Protein AF-A0AA36D989-F1 (afdb_monomer_lite)

Foldseek 3Di:
DPDPVVVVVVVVVVVVVVDQDDAPADDDDDDDFDLVLLLVLLLVLLLPQPCLLDPDDDDAFLLNLVSSNVSCVVPTHGDDLVSNLVSNQNSSVVSNVVSCVVPVPNSDVVPPPDPVPPPPPDDPPPPDSVNVSVNSRVSCVVNVVLLPDDLDDPVCPVQVVQQLVQLCVVVVVPVVDPLSVLLVVLLVLLVVLLVLLVDPPRPLLLSLLSNLVSLLSNLVSCVVGHRFQCVSLSSCVVSVCCVRNVDPSSCSRHDRDDDDPVSVVVNVVVVVVVVVVVVVVVVVVVVVVVVVVVCVVPVPPDD

Sequence (303 aa):
MLWTAPLLLVISLFFVGASTFFIRSHIPSDKSCNHTAGHECFALIFSRISAICTSEPLQFKCIHYNFLDHCFNQRVGYCTTNQISTFARVGFNEAQRKCSEFHPKTYREVIPTRDISRQFGDSRRRVPDSQFIATLGYLQTQCSATQNTSCAADQMENIFENCEHEIRTKTASAPKDNDFDLHKLFRIKLDTSRRLLTFQETEKNYECLMVKWALNKIYDIHTQHCFHTIMTRCLCERGEFEKHCGVKCADLEVHPLKISEEEWEELRSRLHHGRGIHKTIPILLILICLSTIFFQAFGEHQW

Secondary structure (DSSP, 8-state):
---SHHHHHHHHHHHGGG---SSS----S-----HHHHHHHHHHHHHT-GGGGSSS-----HHHHHHHHHHIIIII----HHHHHHHHHHHHHHHHHHHHHH-HHHHHHTS-TT-TTTS-SS-S----HHHHHHHHHHHHHHHHHHHTS---HHHHHHHHHHHHHHHHHHHHT-TT--HHHHHHHHHHHHHHHHHHTTSSSS-HHHHHHHHHHHHHHHHHHHHHH-S--HHHHHHHHHTTHHHHH---GGGGGTS-----HHHHHHHHHHHHHHHHHHHHHHHHHHHHHHHHHHHHHHTTS--

Radius of gyration: 27.81 Å; chains: 1; bounding box: 60×86×91 Å

Organism: NCBI:txid96644

Structure (mmCIF, N/CA/C/O backbone):
data_AF-A0AA36D989-F1
#
_entry.id   AF-A0AA36D989-F1
#
loop_
_atom_site.group_PDB
_atom_site.id
_atom_site.type_symbol
_atom_site.label_atom_id
_atom_site.label_alt_id
_atom_site.label_comp_id
_atom_site.label_asym_id
_atom_site.label_entity_id
_atom_site.label_seq_id
_atom_site.pdbx_PDB_ins_code
_atom_site.Cartn_x
_atom_site.Cartn_y
_atom_site.Cartn_z
_atom_site.occupancy
_atom_site.B_iso_or_equiv
_atom_site.auth_seq_id
_atom_site.auth_comp_id
_atom_site.auth_asym_id
_atom_site.auth_atom_id
_atom_site.pdbx_PDB_model_num
ATOM 1 N N . MET A 1 1 ? 32.486 -47.632 -8.973 1.00 43.25 1 MET A N 1
ATOM 2 C CA . MET A 1 1 ? 31.152 -46.998 -8.889 1.00 43.25 1 MET A CA 1
ATOM 3 C C . MET A 1 1 ? 31.271 -45.689 -8.111 1.00 43.25 1 MET A C 1
ATOM 5 O O . MET A 1 1 ? 31.096 -45.724 -6.908 1.00 43.25 1 MET A O 1
ATOM 9 N N . LEU A 1 2 ? 31.663 -44.565 -8.728 1.00 46.09 2 LEU A N 1
ATOM 10 C CA . LEU A 1 2 ? 31.756 -43.273 -8.011 1.00 46.09 2 LEU A CA 1
ATOM 11 C C . LEU A 1 2 ? 31.934 -42.081 -8.979 1.00 46.09 2 LEU A C 1
ATOM 13 O O . LEU A 1 2 ? 32.889 -41.330 -8.876 1.00 46.09 2 LEU A O 1
ATOM 17 N N . TRP A 1 3 ? 31.050 -41.931 -9.973 1.00 38.88 3 TRP A N 1
ATOM 18 C CA . TRP A 1 3 ? 31.102 -40.791 -10.917 1.00 38.88 3 TRP A CA 1
ATOM 19 C C . TRP A 1 3 ? 29.727 -40.184 -11.252 1.00 38.88 3 TRP A C 1
ATOM 21 O O . TRP A 1 3 ? 29.627 -39.315 -12.110 1.00 38.88 3 TRP A O 1
ATOM 31 N N . THR A 1 4 ? 28.653 -40.589 -10.568 1.00 45.62 4 THR A N 1
ATOM 32 C CA . THR A 1 4 ? 27.292 -40.073 -10.824 1.00 45.62 4 THR A CA 1
ATOM 33 C C . THR A 1 4 ? 26.895 -38.903 -9.918 1.00 45.62 4 THR A C 1
ATOM 35 O O . THR A 1 4 ? 26.019 -38.123 -10.281 1.00 45.62 4 THR A O 1
ATOM 38 N N . ALA A 1 5 ? 27.562 -38.724 -8.774 1.00 44.66 5 ALA A N 1
ATOM 39 C CA . ALA A 1 5 ? 27.274 -37.641 -7.832 1.00 44.66 5 ALA A CA 1
ATOM 40 C C . ALA A 1 5 ? 27.652 -36.227 -8.334 1.00 44.66 5 ALA A C 1
ATOM 42 O O . ALA A 1 5 ? 26.823 -35.328 -8.196 1.00 44.66 5 ALA A O 1
ATOM 43 N N . PRO A 1 6 ? 28.828 -35.982 -8.956 1.00 45.62 6 PRO A N 1
ATOM 44 C CA . PRO A 1 6 ? 29.176 -34.627 -9.387 1.00 45.62 6 PRO A CA 1
ATOM 45 C C . PRO A 1 6 ? 28.394 -34.195 -10.635 1.00 45.62 6 PRO A C 1
ATOM 47 O O . PRO A 1 6 ? 28.100 -33.014 -10.787 1.00 45.62 6 PRO A O 1
ATOM 50 N N . LEU A 1 7 ? 27.983 -35.140 -11.492 1.00 40.53 7 LEU A N 1
ATOM 51 C CA . LEU A 1 7 ? 27.178 -34.830 -12.676 1.00 40.53 7 LEU A CA 1
ATOM 52 C C . LEU A 1 7 ? 25.754 -34.394 -12.292 1.00 40.53 7 LEU A C 1
ATOM 54 O O . LEU A 1 7 ? 25.226 -33.452 -12.872 1.00 40.53 7 LEU A O 1
ATOM 58 N N . LEU A 1 8 ? 25.158 -35.021 -11.271 1.00 43.28 8 LEU A N 1
ATOM 59 C CA . LEU A 1 8 ? 23.854 -34.615 -10.736 1.00 43.28 8 LEU A CA 1
ATOM 60 C C . LEU A 1 8 ? 23.901 -33.254 -10.033 1.00 43.28 8 LEU A C 1
ATOM 62 O O . LEU A 1 8 ? 22.918 -32.524 -10.090 1.00 43.28 8 LEU A O 1
ATOM 66 N N . LEU A 1 9 ? 25.033 -32.894 -9.418 1.00 43.06 9 LEU A N 1
ATOM 67 C CA . LEU A 1 9 ? 25.232 -31.600 -8.753 1.00 43.06 9 LEU A CA 1
ATOM 68 C C . LEU A 1 9 ? 25.431 -30.462 -9.769 1.00 43.06 9 LEU A C 1
ATOM 70 O O . LEU A 1 9 ? 24.924 -29.359 -9.588 1.00 43.06 9 LEU A O 1
ATOM 74 N N . VAL A 1 10 ? 26.097 -30.749 -10.890 1.00 44.84 10 VAL A N 1
ATOM 75 C CA . VAL A 1 10 ? 26.201 -29.815 -12.020 1.00 44.84 10 VAL A CA 1
ATOM 76 C C . VAL A 1 10 ? 24.854 -29.682 -12.738 1.00 44.84 10 VAL A C 1
ATOM 78 O O . VAL A 1 10 ? 24.456 -28.569 -13.054 1.00 44.84 10 VAL A O 1
ATOM 81 N N . ILE A 1 11 ? 24.092 -30.766 -12.923 1.00 45.50 11 ILE A N 1
ATOM 82 C CA . ILE A 1 11 ? 22.747 -30.698 -13.523 1.00 45.50 11 ILE A CA 1
ATOM 83 C C . ILE A 1 11 ? 21.768 -29.937 -12.617 1.00 45.50 11 ILE A C 1
ATOM 85 O O . ILE A 1 11 ? 20.990 -29.138 -13.131 1.00 45.50 11 ILE A O 1
ATOM 89 N N . SER A 1 12 ? 21.825 -30.083 -11.289 1.00 39.38 12 SER A N 1
ATOM 90 C CA . SER A 1 12 ? 21.005 -29.260 -10.387 1.00 39.38 12 SER A CA 1
ATOM 91 C C . SER A 1 12 ? 21.448 -27.793 -10.355 1.00 39.38 12 SER A C 1
ATOM 93 O O . SER A 1 12 ? 20.587 -26.922 -10.296 1.00 39.38 12 SER A O 1
ATOM 95 N N . LEU A 1 13 ? 22.738 -27.484 -10.530 1.00 38.38 13 LEU A N 1
ATOM 96 C CA . LEU A 1 13 ? 23.209 -26.105 -10.740 1.00 38.38 13 LEU A CA 1
ATOM 97 C C . LEU A 1 13 ? 22.796 -25.527 -12.110 1.00 38.38 13 LEU A C 1
ATOM 99 O O . LEU A 1 13 ? 22.486 -24.341 -12.199 1.00 38.38 13 LEU A O 1
ATOM 103 N N . PHE A 1 14 ? 22.709 -26.347 -13.162 1.00 33.97 14 PHE A N 1
ATOM 104 C CA . PHE A 1 14 ? 22.204 -25.923 -14.475 1.00 33.97 14 PHE A CA 1
ATOM 105 C C . PHE A 1 14 ? 20.671 -25.784 -14.510 1.00 33.97 14 PHE A C 1
ATOM 107 O O . PHE A 1 14 ? 20.166 -24.893 -15.191 1.00 33.97 14 PHE A O 1
ATOM 114 N N . PHE A 1 15 ? 19.920 -26.569 -13.730 1.00 35.19 15 PHE A N 1
ATOM 115 C CA . PHE A 1 15 ? 18.467 -26.392 -13.568 1.00 35.19 15 PHE A CA 1
ATOM 116 C C . PHE A 1 15 ? 18.090 -25.208 -12.666 1.00 35.19 15 PHE A C 1
ATOM 118 O O . PHE A 1 15 ? 16.993 -24.670 -12.802 1.00 35.19 15 PHE A O 1
ATOM 125 N N . VAL A 1 16 ? 19.003 -24.721 -11.820 1.00 37.00 16 VAL A N 1
ATOM 126 C CA . VAL A 1 16 ? 18.844 -23.418 -11.146 1.00 37.00 16 VAL A CA 1
ATOM 127 C C . VAL A 1 16 ? 18.975 -22.253 -12.147 1.00 37.00 16 VAL A C 1
ATOM 129 O O . VAL A 1 16 ? 18.433 -21.177 -11.904 1.00 37.00 16 VAL A O 1
ATOM 132 N N . GLY A 1 17 ? 19.594 -22.476 -13.313 1.00 32.31 17 GLY A N 1
ATOM 133 C CA . GLY A 1 17 ? 19.791 -21.484 -14.380 1.00 32.31 17 GLY A CA 1
ATOM 134 C C . GLY A 1 17 ? 18.663 -21.354 -15.415 1.00 32.31 17 GLY A C 1
ATOM 135 O O . GLY A 1 17 ? 18.749 -20.492 -16.284 1.00 32.31 17 GLY A O 1
ATOM 136 N N . ALA A 1 18 ? 17.601 -22.161 -15.328 1.00 32.72 18 ALA A N 1
ATOM 137 C CA . ALA A 1 18 ? 16.397 -22.042 -16.166 1.00 32.72 18 ALA A CA 1
ATOM 138 C C . ALA A 1 18 ? 15.160 -21.691 -15.327 1.00 32.72 18 ALA A C 1
ATOM 140 O O . ALA A 1 18 ? 14.032 -22.078 -15.633 1.00 32.72 18 ALA A O 1
ATOM 141 N N . SER A 1 19 ? 15.387 -20.998 -14.216 1.00 37.44 19 SER A N 1
ATOM 142 C CA . SER A 1 19 ? 14.346 -20.642 -13.278 1.00 37.44 19 SER A CA 1
ATOM 143 C C . SER A 1 19 ? 13.464 -19.555 -13.894 1.00 37.44 19 SER A C 1
ATOM 145 O O . SER A 1 19 ? 13.879 -18.436 -14.193 1.00 37.44 19 SER A O 1
ATOM 147 N N . THR A 1 20 ? 12.218 -19.944 -14.130 1.00 40.06 20 THR A N 1
ATOM 148 C CA . THR A 1 20 ? 11.069 -19.091 -14.416 1.00 40.06 20 THR A CA 1
ATOM 149 C C . THR A 1 20 ? 10.907 -18.107 -13.264 1.00 40.06 20 THR A C 1
ATOM 151 O O . THR A 1 20 ? 10.221 -18.364 -12.277 1.00 40.06 20 THR A O 1
ATOM 154 N N . PHE A 1 21 ? 11.655 -17.016 -13.357 1.00 40.66 21 PHE A N 1
ATOM 155 C CA . PHE A 1 21 ? 11.600 -15.864 -12.476 1.00 40.66 21 PHE A CA 1
ATOM 156 C C . PHE A 1 21 ? 10.671 -14.810 -13.073 1.00 40.66 21 PHE A C 1
ATOM 158 O O . PHE A 1 21 ? 10.370 -14.854 -14.264 1.00 40.66 21 PHE A O 1
ATOM 165 N N . PHE A 1 22 ? 10.298 -13.844 -12.234 1.00 52.53 22 PHE A N 1
ATOM 166 C CA . PHE A 1 22 ? 9.386 -12.725 -12.469 1.00 52.53 22 PHE A CA 1
ATOM 167 C C . PHE A 1 22 ? 7.926 -13.035 -12.187 1.00 52.53 22 PHE A C 1
ATOM 169 O O . PHE A 1 22 ? 7.203 -13.472 -13.075 1.00 52.53 22 PHE A O 1
ATOM 176 N N . ILE A 1 23 ? 7.525 -12.680 -10.954 1.00 52.62 23 ILE A N 1
ATOM 177 C CA . ILE A 1 23 ? 6.141 -12.636 -10.455 1.00 52.62 23 ILE A CA 1
ATOM 178 C C . ILE A 1 23 ? 5.523 -14.037 -10.415 1.00 52.62 23 ILE A C 1
ATOM 180 O O . ILE A 1 23 ? 5.629 -14.763 -11.394 1.00 52.62 23 ILE A O 1
ATOM 184 N N . ARG A 1 24 ? 4.949 -14.472 -9.283 1.00 46.16 24 ARG A N 1
ATOM 185 C CA . ARG A 1 24 ? 4.500 -15.868 -9.054 1.00 46.16 24 ARG A CA 1
ATOM 186 C C . ARG A 1 24 ? 3.832 -16.475 -10.301 1.00 46.16 24 ARG A C 1
ATOM 188 O O . ARG A 1 24 ? 2.647 -16.289 -10.553 1.00 46.16 24 ARG A O 1
ATOM 195 N N . SER A 1 25 ? 4.605 -17.235 -11.068 1.00 37.28 25 SER A N 1
ATOM 196 C CA . SER A 1 25 ? 4.192 -17.841 -12.327 1.00 37.28 25 SER A CA 1
ATOM 197 C C . SER A 1 25 ? 4.538 -19.327 -12.268 1.00 37.28 25 SER A C 1
ATOM 199 O O . SER A 1 25 ? 5.489 -19.815 -12.867 1.00 37.28 25 SER A O 1
ATOM 201 N N . HIS A 1 26 ? 3.754 -20.070 -11.485 1.00 40.66 26 HIS A N 1
ATOM 202 C CA . HIS A 1 26 ? 3.791 -21.533 -11.494 1.00 40.66 26 HIS A CA 1
ATOM 203 C C . HIS A 1 26 ? 3.204 -22.064 -12.820 1.00 40.66 26 HIS A C 1
ATOM 205 O O . HIS A 1 26 ? 2.062 -21.753 -13.158 1.00 40.66 26 HIS A O 1
ATOM 211 N N . ILE A 1 27 ? 3.999 -22.842 -13.563 1.00 43.75 27 ILE A N 1
ATOM 212 C CA . ILE A 1 27 ? 3.677 -23.556 -14.825 1.00 43.75 27 ILE A CA 1
ATOM 213 C C . ILE A 1 27 ? 2.812 -24.801 -14.506 1.00 43.75 27 ILE A C 1
ATOM 215 O O . ILE A 1 27 ? 3.122 -25.454 -13.504 1.00 43.75 27 ILE A O 1
ATOM 219 N N . PRO A 1 28 ? 1.760 -25.158 -15.296 1.00 45.84 28 PRO A N 1
ATOM 220 C CA . PRO A 1 28 ? 1.796 -25.243 -16.765 1.00 45.84 28 PRO A CA 1
ATOM 221 C C . PRO A 1 28 ? 0.690 -24.563 -17.598 1.00 45.84 28 PRO A C 1
ATOM 223 O O . PRO A 1 28 ? -0.413 -24.313 -17.131 1.00 45.84 28 PRO A O 1
ATOM 226 N N . SER A 1 29 ? 1.093 -24.309 -18.859 1.00 48.28 29 SER A N 1
ATOM 227 C CA . SER A 1 29 ? 0.369 -24.159 -20.141 1.00 48.28 29 SER A CA 1
ATOM 228 C C . SER A 1 29 ? -1.122 -23.830 -20.084 1.00 48.28 29 SER A C 1
ATOM 230 O O . SER A 1 29 ? -1.900 -24.696 -19.719 1.00 48.28 29 SER A O 1
ATOM 232 N N . ASP A 1 30 ? -1.482 -22.604 -20.498 1.00 49.78 30 ASP A N 1
ATOM 233 C CA . ASP A 1 30 ? -2.644 -22.300 -21.377 1.00 49.78 30 ASP A CA 1
ATOM 234 C C . ASP A 1 30 ? -2.991 -20.796 -21.429 1.00 49.78 30 ASP A C 1
ATOM 236 O O . ASP A 1 30 ? -3.817 -20.370 -22.233 1.00 49.78 30 ASP A O 1
ATOM 240 N N . LYS A 1 31 ? -2.329 -19.938 -20.634 1.00 54.59 31 LYS A N 1
ATOM 241 C CA . LYS A 1 31 ? -2.512 -18.475 -20.706 1.00 54.59 31 LYS A CA 1
ATOM 242 C C . LYS A 1 31 ? -1.336 -17.786 -21.401 1.00 54.59 31 LYS A C 1
ATOM 244 O O . LYS A 1 31 ? -0.256 -17.657 -20.829 1.00 54.59 31 LYS A O 1
ATOM 249 N N . SER A 1 32 ? -1.570 -17.313 -22.625 1.00 74.50 32 SER A N 1
ATOM 250 C CA . SER A 1 32 ? -0.652 -16.460 -23.389 1.00 74.50 32 SER A CA 1
ATOM 251 C C . SER A 1 32 ? -0.428 -15.107 -22.698 1.00 74.50 32 SER A C 1
ATOM 253 O O . SER A 1 32 ? -1.400 -14.476 -22.283 1.00 74.50 32 SER A O 1
ATOM 255 N N . CYS A 1 33 ? 0.824 -14.640 -22.630 1.00 83.44 33 CYS A N 1
ATOM 256 C CA . CYS A 1 33 ? 1.204 -13.308 -22.138 1.00 83.44 33 CYS A CA 1
ATOM 257 C C . CYS A 1 33 ? 0.359 -12.199 -22.795 1.00 83.44 33 CYS A C 1
ATOM 259 O O . CYS A 1 33 ? 0.446 -11.990 -24.007 1.00 83.44 33 CYS A O 1
ATOM 261 N N . ASN A 1 34 ? -0.429 -11.452 -22.019 1.00 89.25 34 ASN A N 1
ATOM 262 C CA . ASN A 1 34 ? -1.169 -10.300 -22.534 1.00 89.25 34 ASN A CA 1
ATOM 263 C C . ASN A 1 34 ? -0.276 -9.048 -22.547 1.00 89.25 34 ASN A C 1
ATOM 265 O O . ASN A 1 34 ? -0.120 -8.360 -21.538 1.00 89.25 34 ASN A O 1
ATOM 269 N N . HIS A 1 35 ? 0.289 -8.735 -23.715 1.00 89.25 35 HIS A N 1
ATOM 270 C CA . HIS A 1 35 ? 1.218 -7.616 -23.892 1.00 89.25 35 HIS A CA 1
ATOM 271 C C . HIS A 1 35 ? 0.617 -6.255 -23.509 1.00 89.25 35 HIS A C 1
ATOM 273 O O . HIS A 1 35 ? 1.284 -5.454 -22.854 1.00 89.25 35 HIS A O 1
ATOM 279 N N . THR A 1 36 ? -0.642 -5.998 -23.874 1.00 90.00 36 THR A N 1
ATOM 280 C CA . THR A 1 36 ? -1.320 -4.729 -23.568 1.00 90.00 36 THR A CA 1
ATOM 281 C C . THR A 1 36 ? -1.481 -4.552 -22.062 1.00 90.00 36 THR A C 1
ATOM 283 O O . THR A 1 36 ? -1.085 -3.525 -21.515 1.00 90.00 36 THR A O 1
ATOM 286 N N . ALA A 1 37 ? -1.972 -5.584 -21.370 1.00 88.75 37 ALA A N 1
ATOM 287 C CA . ALA A 1 37 ? -2.105 -5.546 -19.916 1.00 88.75 37 ALA A CA 1
ATOM 288 C C . ALA A 1 37 ? -0.740 -5.398 -19.217 1.00 88.75 37 ALA A C 1
ATOM 290 O O . ALA A 1 37 ? -0.633 -4.677 -18.227 1.00 88.75 37 ALA A O 1
ATOM 291 N N . GLY A 1 38 ? 0.311 -6.037 -19.746 1.00 87.69 38 GLY A N 1
ATOM 292 C CA . GLY A 1 38 ? 1.676 -5.913 -19.231 1.00 87.69 38 GLY A CA 1
ATOM 293 C C . GLY A 1 38 ? 2.209 -4.481 -19.312 1.00 87.69 38 GLY A C 1
ATOM 294 O O . GLY A 1 38 ? 2.739 -3.965 -18.325 1.00 87.69 38 GLY A O 1
ATOM 295 N N . HIS A 1 39 ? 2.013 -3.811 -20.454 1.00 88.56 39 HIS A N 1
ATOM 296 C CA . HIS A 1 39 ? 2.336 -2.390 -20.612 1.00 88.56 39 HIS A CA 1
ATOM 297 C C . HIS A 1 39 ? 1.573 -1.521 -19.612 1.00 88.56 39 HIS A C 1
ATOM 299 O O . HIS A 1 39 ? 2.177 -0.679 -18.950 1.00 88.56 39 HIS A O 1
ATOM 305 N N . GLU A 1 40 ? 0.268 -1.750 -19.455 1.00 89.94 40 GLU A N 1
ATOM 306 C CA . GLU A 1 40 ? -0.565 -0.986 -18.525 1.00 89.94 40 GLU A CA 1
ATOM 307 C C . GLU A 1 40 ? -0.128 -1.152 -17.065 1.00 89.94 40 GLU A C 1
ATOM 309 O O . GLU A 1 40 ? -0.060 -0.159 -16.343 1.00 89.94 40 GLU A O 1
ATOM 314 N N . CYS A 1 41 ? 0.213 -2.368 -16.619 1.00 90.50 41 CYS A N 1
ATOM 315 C CA . CYS A 1 41 ? 0.718 -2.595 -15.260 1.00 90.50 41 CYS A CA 1
ATOM 316 C C . CYS A 1 41 ? 1.983 -1.760 -14.985 1.00 90.50 41 CYS A C 1
ATOM 318 O O . CYS A 1 41 ? 2.077 -1.101 -13.947 1.00 90.50 41 CYS A O 1
ATOM 320 N N . PHE A 1 42 ? 2.936 -1.734 -15.926 1.00 89.19 42 PHE A N 1
ATOM 321 C CA . PHE A 1 42 ? 4.149 -0.926 -15.782 1.00 89.19 42 PHE A CA 1
ATOM 322 C C . PHE A 1 42 ? 3.881 0.581 -15.906 1.00 89.19 42 PHE A C 1
ATOM 324 O O . PHE A 1 42 ? 4.420 1.370 -15.134 1.00 89.19 42 PHE A O 1
ATOM 331 N N . ALA A 1 43 ? 3.013 1.008 -16.821 1.00 87.25 43 ALA A N 1
ATOM 332 C CA . ALA A 1 43 ? 2.638 2.414 -16.946 1.00 87.25 43 ALA A CA 1
ATOM 333 C C . ALA A 1 43 ? 1.965 2.940 -15.664 1.00 87.25 43 ALA A C 1
ATOM 335 O O . ALA A 1 43 ? 2.286 4.035 -15.197 1.00 87.25 43 ALA A O 1
ATOM 336 N N . LEU A 1 44 ? 1.078 2.143 -15.055 1.00 88.31 44 LEU A N 1
ATOM 337 C CA . LEU A 1 44 ? 0.405 2.482 -13.801 1.00 88.31 44 LEU A CA 1
ATOM 338 C C . LEU A 1 44 ? 1.396 2.661 -12.655 1.00 88.31 44 LEU A C 1
ATOM 340 O O . LEU A 1 44 ? 1.315 3.663 -11.946 1.00 88.31 44 LEU A O 1
ATOM 344 N N . ILE A 1 45 ? 2.339 1.735 -12.473 1.00 87.44 45 ILE A N 1
ATOM 345 C CA . ILE A 1 45 ? 3.291 1.861 -11.369 1.00 87.44 45 ILE A CA 1
ATOM 346 C C . ILE A 1 45 ? 4.225 3.052 -11.562 1.00 87.44 45 ILE A C 1
ATOM 348 O O . ILE A 1 45 ? 4.428 3.831 -10.633 1.00 87.44 45 ILE A O 1
ATOM 352 N N . PHE A 1 46 ? 4.728 3.254 -12.779 1.00 86.25 46 PHE A N 1
ATOM 353 C CA . PHE A 1 46 ? 5.619 4.365 -13.068 1.00 86.25 46 PHE A CA 1
ATOM 354 C C . PHE A 1 46 ? 4.912 5.718 -12.926 1.00 86.25 46 PHE A C 1
ATOM 356 O O . PHE A 1 46 ? 5.497 6.654 -12.395 1.00 86.25 46 PHE A O 1
ATOM 363 N N . SER A 1 47 ? 3.623 5.814 -13.260 1.00 80.94 47 SER A N 1
ATOM 364 C CA . SER A 1 47 ? 2.844 7.040 -13.026 1.00 80.94 47 SER A CA 1
ATOM 365 C C . SER A 1 47 ? 2.769 7.478 -11.553 1.00 80.94 47 SER A C 1
ATOM 367 O O . SER A 1 47 ? 2.482 8.640 -11.281 1.00 80.94 47 SER A O 1
ATOM 369 N N . ARG A 1 48 ? 3.032 6.567 -10.605 1.00 79.56 48 ARG A N 1
ATOM 370 C CA . ARG A 1 48 ? 2.969 6.819 -9.156 1.00 79.56 48 ARG A CA 1
ATOM 371 C C . ARG A 1 48 ? 4.334 7.104 -8.526 1.00 79.56 48 ARG A C 1
ATOM 373 O O . ARG A 1 48 ? 4.386 7.502 -7.367 1.00 79.56 48 ARG A O 1
ATOM 380 N N . ILE A 1 49 ? 5.431 6.914 -9.261 1.00 79.56 49 ILE A N 1
ATOM 381 C CA . ILE A 1 49 ? 6.791 7.153 -8.765 1.00 79.56 49 ILE A CA 1
ATOM 382 C C . ILE A 1 49 ? 7.224 8.557 -9.196 1.00 79.56 49 ILE A C 1
ATOM 384 O O . ILE A 1 49 ? 7.639 8.776 -10.333 1.00 79.56 49 ILE A O 1
ATOM 388 N N . SER A 1 50 ? 7.163 9.512 -8.267 1.00 72.25 50 SER A N 1
ATOM 389 C CA . SER A 1 50 ? 7.540 10.915 -8.507 1.00 72.25 50 SER A CA 1
ATOM 390 C C . SER A 1 50 ? 8.990 11.081 -8.978 1.00 72.25 50 SER A C 1
ATOM 392 O O . SER A 1 50 ? 9.264 11.934 -9.823 1.00 72.25 50 SER A O 1
ATOM 394 N N . ALA A 1 51 ? 9.898 10.218 -8.508 1.00 73.81 51 ALA A N 1
ATOM 395 C CA . ALA A 1 51 ? 11.315 10.223 -8.877 1.00 73.81 51 ALA A CA 1
ATOM 396 C C . ALA A 1 51 ? 11.574 10.014 -10.385 1.00 73.81 51 ALA A C 1
ATOM 398 O O . ALA A 1 51 ? 12.651 10.330 -10.875 1.00 73.81 51 ALA A O 1
ATOM 399 N N . ILE A 1 52 ? 10.594 9.526 -11.161 1.00 76.88 52 ILE A N 1
ATOM 400 C CA . ILE A 1 52 ? 10.730 9.422 -12.626 1.00 76.88 52 ILE A CA 1
ATOM 401 C C . ILE A 1 52 ? 10.831 10.798 -13.284 1.00 76.88 52 ILE A C 1
ATOM 403 O O . ILE A 1 52 ? 11.508 10.947 -14.303 1.00 76.88 52 ILE A O 1
ATOM 407 N N . CYS A 1 53 ? 10.154 11.796 -12.714 1.00 73.38 53 CYS A N 1
ATOM 408 C CA . CYS A 1 53 ? 10.154 13.156 -13.236 1.00 73.38 53 CYS A CA 1
ATOM 409 C C . CYS A 1 53 ? 11.335 13.995 -12.720 1.00 73.38 53 CYS A C 1
ATOM 411 O O . CYS A 1 53 ? 11.469 15.150 -13.124 1.00 73.38 53 CYS A O 1
ATOM 413 N N . THR A 1 54 ? 12.178 13.452 -11.836 1.00 69.75 54 THR A N 1
ATOM 414 C CA . THR A 1 54 ? 13.312 14.161 -11.229 1.00 69.75 54 THR A CA 1
ATOM 415 C C . THR A 1 54 ? 14.647 13.543 -11.662 1.00 69.75 54 THR A C 1
ATOM 417 O O . THR A 1 54 ? 14.708 12.563 -12.406 1.00 69.75 54 THR A O 1
ATOM 420 N N . SER A 1 55 ? 15.760 14.155 -11.251 1.00 63.12 55 SER A N 1
ATOM 421 C CA . SER A 1 55 ? 17.103 13.615 -11.495 1.00 63.12 55 SER A CA 1
ATOM 422 C C . SER A 1 55 ? 17.498 12.511 -10.507 1.00 63.12 55 SER A C 1
ATOM 424 O O . SER A 1 55 ? 18.567 11.917 -10.693 1.00 63.12 55 SER A O 1
ATOM 426 N N . GLU A 1 56 ? 16.650 12.236 -9.512 1.00 65.94 56 GLU A N 1
ATOM 427 C CA . GLU A 1 56 ? 16.885 11.296 -8.419 1.00 65.94 56 GLU A CA 1
ATOM 428 C C . GLU A 1 56 ? 16.955 9.840 -8.908 1.00 65.94 56 GLU A C 1
ATOM 430 O O . GLU A 1 56 ? 16.354 9.478 -9.925 1.00 65.94 56 GLU A O 1
ATOM 435 N N . PRO A 1 57 ? 17.710 8.973 -8.211 1.00 67.62 57 PRO A N 1
ATOM 436 C CA . PRO A 1 57 ? 17.745 7.555 -8.536 1.00 67.62 57 PRO A CA 1
ATOM 437 C C . PRO A 1 57 ? 16.383 6.901 -8.270 1.00 67.62 57 PRO A C 1
ATOM 439 O O . PRO A 1 57 ? 15.772 7.111 -7.223 1.00 67.62 57 PRO A O 1
ATOM 442 N N . LEU A 1 58 ? 15.931 6.045 -9.193 1.00 72.56 58 LEU A N 1
ATOM 443 C CA . LEU A 1 58 ? 14.721 5.246 -8.995 1.00 72.56 58 LEU A CA 1
ATOM 444 C C . LEU A 1 58 ? 14.947 4.239 -7.873 1.00 72.56 58 LEU A C 1
ATOM 446 O O . LEU A 1 58 ? 15.750 3.315 -8.007 1.00 72.56 58 LEU A O 1
ATOM 450 N N . GLN A 1 59 ? 14.201 4.394 -6.786 1.00 75.50 59 GLN A N 1
ATOM 451 C CA . GLN A 1 59 ? 14.205 3.443 -5.685 1.00 75.50 59 GLN A CA 1
ATOM 452 C C . GLN A 1 59 ? 12.939 2.599 -5.739 1.00 75.50 59 GLN A C 1
ATOM 454 O O . GLN A 1 59 ? 11.824 3.089 -5.547 1.00 75.50 59 GLN A O 1
ATOM 459 N N . PHE A 1 60 ? 13.111 1.308 -6.011 1.00 79.75 60 PHE A N 1
ATOM 460 C CA . PHE A 1 60 ? 12.015 0.360 -5.922 1.00 79.75 60 PHE A CA 1
ATOM 461 C C . PHE A 1 60 ? 11.914 -0.240 -4.519 1.00 79.75 60 PHE A C 1
ATOM 463 O O . PHE A 1 60 ? 12.922 -0.502 -3.869 1.00 79.75 60 PHE A O 1
ATOM 470 N N . LYS A 1 61 ? 10.678 -0.468 -4.076 1.00 84.12 61 LYS A N 1
ATOM 471 C CA . LYS A 1 61 ? 10.319 -0.972 -2.746 1.00 84.12 61 LYS A CA 1
ATOM 472 C C . LYS A 1 61 ? 9.425 -2.204 -2.874 1.00 84.1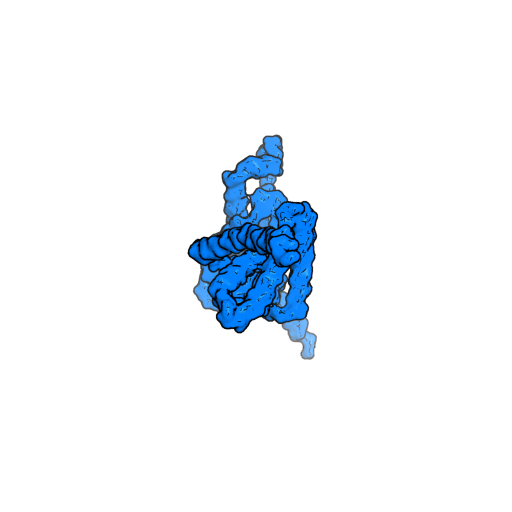2 61 LYS A C 1
ATOM 474 O O . LYS A 1 61 ? 8.931 -2.494 -3.967 1.00 84.12 61 LYS A O 1
ATOM 479 N N . CYS A 1 62 ? 9.138 -2.889 -1.769 1.00 84.31 62 CYS A N 1
ATOM 480 C CA . CYS A 1 62 ? 8.291 -4.081 -1.814 1.00 84.31 62 CYS A CA 1
ATOM 481 C C . CYS A 1 62 ? 6.860 -3.815 -2.271 1.00 84.31 62 CYS A C 1
ATOM 483 O O . CYS A 1 62 ? 6.301 -4.638 -2.984 1.00 84.31 62 CYS A O 1
ATOM 485 N N . ILE A 1 63 ? 6.296 -2.643 -1.980 1.00 83.69 63 ILE A N 1
ATOM 486 C CA . ILE A 1 63 ? 4.992 -2.252 -2.531 1.00 83.69 63 ILE A CA 1
ATOM 487 C C . ILE A 1 63 ? 4.971 -2.243 -4.061 1.00 83.69 63 ILE A C 1
ATOM 489 O O . ILE A 1 63 ? 3.993 -2.665 -4.673 1.00 83.69 63 ILE A O 1
ATOM 493 N N . HIS A 1 64 ? 6.063 -1.802 -4.690 1.00 85.19 64 HIS A N 1
ATOM 494 C CA . HIS A 1 64 ? 6.155 -1.759 -6.142 1.00 85.19 64 HIS A CA 1
ATOM 495 C C . HIS A 1 64 ? 6.148 -3.167 -6.736 1.00 85.19 64 HIS A C 1
ATOM 497 O O . HIS A 1 64 ? 5.452 -3.440 -7.712 1.00 85.19 64 HIS A O 1
ATOM 503 N N . TYR A 1 65 ? 6.901 -4.066 -6.105 1.00 85.62 65 TYR A N 1
ATOM 504 C CA . TYR A 1 65 ? 6.924 -5.471 -6.473 1.00 85.62 65 TYR A CA 1
ATOM 505 C C . TYR A 1 65 ? 5.563 -6.139 -6.252 1.00 85.62 65 TYR A C 1
ATOM 507 O O . TYR A 1 65 ? 5.035 -6.736 -7.181 1.00 85.62 65 TYR A O 1
ATOM 515 N N . ASN A 1 66 ? 4.958 -5.972 -5.073 1.00 84.06 66 ASN A N 1
ATOM 516 C CA . ASN A 1 66 ? 3.664 -6.558 -4.722 1.00 84.06 66 ASN A CA 1
ATOM 517 C C . ASN A 1 66 ? 2.543 -6.089 -5.666 1.00 84.06 66 ASN A C 1
ATOM 519 O O . ASN A 1 66 ? 1.698 -6.887 -6.068 1.00 84.06 66 ASN A O 1
ATOM 523 N N . PHE A 1 67 ? 2.556 -4.815 -6.072 1.00 87.12 67 PHE A N 1
ATOM 524 C CA . PHE A 1 67 ? 1.640 -4.297 -7.091 1.00 87.12 67 PHE A CA 1
ATOM 525 C C . PHE A 1 67 ? 1.820 -4.992 -8.439 1.00 87.12 67 PHE A C 1
ATOM 527 O O . PHE A 1 67 ? 0.836 -5.426 -9.042 1.00 87.12 67 PHE A O 1
ATOM 534 N N . LEU A 1 68 ? 3.061 -5.105 -8.918 1.00 87.25 68 LEU A N 1
ATOM 535 C CA . LEU A 1 68 ? 3.342 -5.777 -10.183 1.00 87.25 68 LEU A CA 1
ATOM 536 C C . LEU A 1 68 ? 2.955 -7.257 -10.115 1.00 87.25 68 LEU A C 1
ATOM 538 O O . LEU A 1 68 ? 2.290 -7.732 -11.031 1.00 87.25 68 LEU A O 1
ATOM 542 N N . ASP A 1 69 ? 3.291 -7.942 -9.020 1.00 84.81 69 ASP A N 1
ATOM 543 C CA . ASP A 1 69 ? 2.956 -9.348 -8.785 1.00 84.81 69 ASP A CA 1
ATOM 544 C C . ASP A 1 69 ? 1.442 -9.586 -8.872 1.00 84.81 69 ASP A C 1
ATOM 546 O O . ASP A 1 69 ? 0.964 -10.404 -9.662 1.00 84.81 69 ASP A O 1
ATOM 550 N N . HIS A 1 70 ? 0.671 -8.756 -8.167 1.00 84.69 70 HIS A N 1
ATOM 551 C CA . HIS A 1 70 ? -0.786 -8.789 -8.195 1.00 84.69 70 HIS A CA 1
ATOM 552 C C . HIS A 1 70 ? -1.369 -8.474 -9.584 1.00 84.69 70 HIS A C 1
ATOM 554 O O . HIS A 1 70 ? -2.245 -9.194 -10.070 1.00 84.69 70 HIS A O 1
ATOM 560 N N . CYS A 1 71 ? -0.880 -7.422 -10.249 1.00 87.75 71 CYS A N 1
ATOM 561 C CA . CYS A 1 71 ? -1.379 -6.989 -11.558 1.00 87.75 71 CYS A CA 1
ATOM 562 C C . CYS A 1 71 ? -1.153 -8.058 -12.634 1.00 87.75 71 CYS A C 1
ATOM 564 O O . CYS A 1 71 ? -2.048 -8.352 -13.429 1.00 87.75 71 CYS A O 1
ATOM 566 N N . PHE A 1 72 ? 0.024 -8.683 -12.632 1.00 86.81 72 PHE A N 1
ATOM 567 C CA . PHE A 1 72 ? 0.377 -9.723 -13.591 1.00 86.81 72 PHE A CA 1
ATOM 568 C C . PHE A 1 72 ? -0.416 -11.006 -13.369 1.00 86.81 72 PHE A C 1
ATOM 570 O O . PHE A 1 72 ? -0.949 -11.553 -14.337 1.00 86.81 72 PHE A O 1
ATOM 577 N N . ASN A 1 73 ? -0.574 -11.423 -12.110 1.00 83.69 73 ASN A N 1
ATOM 578 C CA . ASN A 1 73 ? -1.385 -12.585 -11.757 1.00 83.69 73 ASN A CA 1
ATOM 579 C C . ASN A 1 73 ? -2.852 -12.417 -12.198 1.00 83.69 73 ASN A C 1
ATOM 581 O O . ASN A 1 73 ? -3.470 -13.349 -12.709 1.00 83.69 73 ASN A O 1
ATOM 585 N N . GLN A 1 74 ? -3.411 -11.211 -12.058 1.00 85.69 74 GLN A N 1
ATOM 586 C CA . GLN A 1 74 ? -4.805 -10.950 -12.422 1.00 85.69 74 GLN A CA 1
ATOM 587 C C . GLN A 1 74 ? -5.035 -10.704 -13.916 1.00 85.69 74 GLN A C 1
ATOM 589 O O . GLN A 1 74 ? -6.059 -11.131 -14.449 1.00 85.69 74 GLN A O 1
ATOM 594 N N . ARG A 1 75 ? -4.139 -9.966 -14.587 1.00 86.38 75 ARG A N 1
ATOM 595 C CA . ARG A 1 75 ? -4.442 -9.340 -15.890 1.00 86.38 75 ARG A CA 1
ATOM 596 C C . ARG A 1 75 ? -3.535 -9.775 -17.034 1.00 86.38 75 ARG A C 1
ATOM 598 O O . ARG A 1 75 ? -3.946 -9.682 -18.189 1.00 86.38 75 ARG A O 1
ATOM 605 N N . VAL A 1 76 ? -2.308 -10.197 -16.738 1.00 85.50 76 VAL A N 1
ATOM 606 C CA . VAL A 1 76 ? -1.263 -10.380 -17.758 1.00 85.50 76 VAL A CA 1
ATOM 607 C C . VAL A 1 76 ? -1.036 -11.853 -18.072 1.00 85.50 76 VAL A C 1
ATOM 609 O O . VAL A 1 76 ? -0.919 -12.221 -19.241 1.00 85.50 76 VAL A O 1
ATOM 612 N N . GLY A 1 77 ? -1.010 -12.700 -17.045 1.00 78.06 77 GLY A N 1
ATOM 613 C CA . GLY A 1 77 ? -0.620 -14.096 -17.182 1.00 78.06 77 GLY A CA 1
ATOM 614 C C . GLY A 1 77 ? 0.898 -14.261 -17.297 1.00 78.06 77 GLY A C 1
ATOM 615 O O . GLY A 1 77 ? 1.670 -13.499 -16.717 1.00 78.06 77 GLY A O 1
ATOM 616 N N . TYR A 1 78 ? 1.322 -15.288 -18.028 1.00 79.06 78 TYR A N 1
ATOM 617 C CA . TYR A 1 78 ? 2.698 -15.781 -18.021 1.00 79.06 78 TYR A CA 1
ATOM 618 C C . TYR A 1 78 ? 3.531 -15.133 -19.121 1.00 79.06 78 TYR A C 1
ATOM 620 O O . TYR A 1 78 ? 3.187 -15.251 -20.295 1.00 79.06 78 TYR A O 1
ATOM 628 N N . CYS A 1 79 ? 4.646 -14.499 -18.759 1.00 79.12 79 CYS A N 1
ATOM 629 C CA . CYS A 1 79 ? 5.517 -13.792 -19.696 1.00 79.12 79 CYS A CA 1
ATOM 630 C C . CYS A 1 79 ? 6.988 -14.167 -19.489 1.00 79.12 79 CYS A C 1
ATOM 632 O O . CYS A 1 79 ? 7.434 -14.407 -18.372 1.00 79.12 79 CYS A O 1
ATOM 634 N N . THR A 1 80 ? 7.757 -14.182 -20.576 1.00 78.25 80 THR A N 1
ATOM 635 C CA . THR A 1 80 ? 9.216 -14.360 -20.539 1.00 78.25 80 THR A CA 1
ATOM 636 C C . THR A 1 80 ? 9.915 -13.116 -19.987 1.00 78.25 80 THR A C 1
ATOM 638 O O . THR A 1 80 ? 9.404 -11.998 -20.090 1.00 78.25 80 THR A O 1
ATOM 641 N N . THR A 1 81 ? 11.141 -13.275 -19.484 1.00 73.19 81 THR A N 1
ATOM 642 C CA . THR A 1 81 ? 11.976 -12.162 -18.999 1.00 73.19 81 THR A CA 1
ATOM 643 C C . THR A 1 81 ? 12.143 -11.046 -20.036 1.00 73.19 81 THR A C 1
ATOM 645 O O . THR A 1 81 ? 12.061 -9.866 -19.696 1.00 73.19 81 THR A O 1
ATOM 648 N N . ASN A 1 82 ? 12.305 -11.402 -21.314 1.00 77.44 82 ASN A N 1
ATOM 649 C CA . ASN A 1 82 ? 12.442 -10.431 -22.404 1.00 77.44 82 ASN A CA 1
ATOM 650 C C . ASN A 1 82 ? 11.158 -9.613 -22.614 1.00 77.44 82 ASN A C 1
ATOM 652 O O . ASN A 1 82 ? 11.223 -8.403 -22.842 1.00 77.44 82 ASN A O 1
ATOM 656 N N . GLN A 1 83 ? 9.988 -10.251 -22.504 1.00 83.62 83 GLN A N 1
ATOM 657 C CA . GLN A 1 83 ? 8.699 -9.558 -22.581 1.00 83.62 83 GLN A CA 1
ATOM 658 C C . GLN A 1 83 ? 8.526 -8.598 -21.401 1.00 83.62 83 GLN A C 1
ATOM 660 O O . GLN A 1 83 ? 8.226 -7.427 -21.610 1.00 83.62 83 GLN A O 1
ATOM 665 N N . ILE A 1 84 ? 8.804 -9.050 -20.176 1.00 81.44 84 ILE A N 1
ATOM 666 C CA . ILE A 1 84 ? 8.679 -8.231 -18.960 1.00 81.44 84 ILE A CA 1
ATOM 667 C C . ILE A 1 84 ? 9.613 -7.020 -19.006 1.00 81.44 84 ILE A C 1
ATOM 669 O O . ILE A 1 84 ? 9.189 -5.901 -18.720 1.00 81.44 84 ILE A O 1
ATOM 673 N N . SER A 1 85 ? 10.860 -7.219 -19.433 1.00 78.69 85 SER A N 1
ATOM 674 C CA . SER A 1 85 ? 11.821 -6.129 -19.613 1.00 78.69 85 SER A CA 1
ATOM 675 C C . SER A 1 85 ? 11.362 -5.123 -20.671 1.00 78.69 85 SER A C 1
ATOM 677 O O . SER A 1 85 ? 11.418 -3.911 -20.456 1.00 78.69 85 SER A O 1
ATOM 679 N N . THR A 1 86 ? 10.795 -5.617 -21.776 1.00 83.06 86 THR A N 1
ATOM 680 C CA . THR A 1 86 ? 10.194 -4.758 -22.802 1.00 83.06 86 THR A CA 1
ATOM 681 C C . THR A 1 86 ? 9.053 -3.926 -22.222 1.00 83.06 86 THR A C 1
ATOM 683 O O . THR A 1 86 ? 9.001 -2.721 -22.468 1.00 83.06 86 THR A O 1
ATOM 686 N N . PHE A 1 87 ? 8.176 -4.526 -21.413 1.00 87.38 87 PHE A N 1
ATOM 687 C CA . PHE A 1 87 ? 7.053 -3.816 -20.804 1.00 87.38 87 PHE A CA 1
ATOM 688 C C . PHE A 1 87 ? 7.514 -2.741 -19.821 1.00 87.38 87 PHE A C 1
ATOM 690 O O . PHE A 1 87 ? 7.024 -1.612 -19.879 1.00 87.38 87 PHE A O 1
ATOM 697 N N . ALA A 1 88 ? 8.501 -3.060 -18.981 1.00 83.81 88 ALA A N 1
ATOM 698 C CA . ALA A 1 88 ? 9.114 -2.108 -18.063 1.00 83.81 88 ALA A CA 1
ATOM 699 C C . ALA A 1 88 ? 9.713 -0.916 -18.819 1.00 83.81 88 ALA A C 1
ATOM 701 O O . ALA A 1 88 ? 9.434 0.237 -18.492 1.00 83.81 88 ALA A O 1
ATOM 702 N N . ARG A 1 89 ? 10.472 -1.176 -19.888 1.00 83.62 89 ARG A N 1
ATOM 703 C CA . ARG A 1 89 ? 11.068 -0.123 -20.715 1.00 83.62 89 ARG A CA 1
ATOM 704 C C . ARG A 1 89 ? 10.015 0.766 -21.371 1.00 83.62 89 ARG A C 1
ATOM 706 O O . ARG A 1 89 ? 10.163 1.987 -21.374 1.00 83.62 89 ARG A O 1
ATOM 713 N N . VAL A 1 90 ? 8.970 0.171 -21.949 1.00 86.38 90 VAL A N 1
ATOM 714 C CA . VAL A 1 90 ? 7.882 0.920 -22.596 1.00 86.38 90 VAL A CA 1
ATOM 715 C C . VAL A 1 90 ? 7.167 1.806 -21.576 1.00 86.38 90 VAL A C 1
ATOM 717 O O . VAL A 1 90 ? 7.066 3.011 -21.802 1.00 86.38 90 VAL A O 1
ATOM 720 N N . GLY A 1 91 ? 6.761 1.248 -20.431 1.00 85.62 91 GLY A N 1
ATOM 721 C CA . GLY A 1 91 ? 6.090 2.005 -19.372 1.00 85.62 91 GLY A CA 1
ATOM 722 C C . GLY A 1 91 ? 6.960 3.126 -18.794 1.00 85.62 91 GLY A C 1
ATOM 723 O O . GLY A 1 91 ? 6.471 4.231 -18.564 1.00 85.62 91 GLY A O 1
ATOM 724 N N . PHE A 1 92 ? 8.261 2.881 -18.617 1.00 82.94 92 PHE A N 1
ATOM 725 C CA . PHE A 1 92 ? 9.202 3.887 -18.124 1.00 82.94 92 PHE A CA 1
ATOM 726 C C . PHE A 1 92 ? 9.351 5.063 -19.098 1.00 82.94 92 PHE A C 1
ATOM 728 O O . PHE A 1 92 ? 9.240 6.224 -18.701 1.00 82.94 92 PHE A O 1
ATOM 735 N N . ASN A 1 93 ? 9.545 4.768 -20.387 1.00 83.00 93 ASN A N 1
ATOM 736 C CA . ASN A 1 93 ? 9.649 5.791 -21.428 1.00 83.00 93 ASN A CA 1
ATOM 737 C C . ASN A 1 93 ? 8.357 6.609 -21.551 1.00 83.00 93 ASN A C 1
ATOM 739 O O . ASN A 1 93 ? 8.407 7.824 -21.753 1.00 83.00 93 ASN A O 1
ATOM 743 N N . GLU A 1 94 ? 7.197 5.960 -21.423 1.00 84.44 94 GLU A N 1
ATOM 744 C CA . GLU A 1 94 ? 5.908 6.647 -21.435 1.00 84.44 94 GLU A CA 1
ATOM 745 C C . GLU A 1 94 ? 5.773 7.615 -20.251 1.00 84.44 94 GLU A C 1
ATOM 747 O O . GLU A 1 94 ? 5.367 8.764 -20.443 1.00 84.44 94 GLU A O 1
ATOM 752 N N . ALA A 1 95 ? 6.150 7.184 -19.045 1.00 82.56 95 ALA A N 1
ATOM 753 C CA . ALA A 1 95 ? 6.114 8.023 -17.853 1.00 82.56 95 ALA A CA 1
ATOM 754 C C . ALA A 1 95 ? 7.067 9.226 -17.969 1.00 82.56 95 ALA A C 1
ATOM 756 O O . ALA A 1 95 ? 6.649 10.358 -17.727 1.00 82.56 95 ALA A O 1
ATOM 757 N N . GLN A 1 96 ? 8.304 9.017 -18.437 1.00 79.44 96 GLN A N 1
ATOM 758 C CA . GLN A 1 96 ? 9.250 10.112 -18.688 1.00 79.44 96 GLN A CA 1
ATOM 759 C C . GLN A 1 96 ? 8.722 11.125 -19.709 1.00 79.44 96 GLN A C 1
ATOM 761 O O . GLN A 1 96 ? 8.852 12.335 -19.505 1.00 79.44 96 GLN A O 1
ATOM 766 N N . ARG A 1 97 ? 8.090 10.651 -20.792 1.00 81.06 97 ARG A N 1
ATOM 767 C CA . ARG A 1 97 ? 7.465 11.533 -21.786 1.00 81.06 97 ARG A CA 1
ATOM 768 C C . ARG A 1 97 ? 6.376 12.392 -21.141 1.00 81.06 97 ARG A C 1
ATOM 770 O O . ARG A 1 97 ? 6.394 13.607 -21.317 1.00 81.06 97 ARG A O 1
ATOM 777 N N . LYS A 1 98 ? 5.486 11.798 -20.338 1.00 82.06 98 LYS A N 1
ATOM 778 C CA . LYS A 1 98 ? 4.446 12.548 -19.612 1.00 82.06 98 LYS A CA 1
ATOM 779 C C . LYS A 1 98 ? 5.059 13.609 -18.688 1.00 82.06 98 LYS A C 1
ATOM 781 O O . LYS A 1 98 ? 4.622 14.753 -18.727 1.00 82.06 98 LYS A O 1
ATOM 786 N N . CYS A 1 99 ? 6.118 13.291 -17.939 1.00 76.50 99 CYS A N 1
ATOM 787 C CA . CYS A 1 99 ? 6.823 14.285 -17.117 1.00 76.50 99 CYS A CA 1
ATOM 788 C C . CYS A 1 99 ? 7.304 15.495 -17.943 1.00 76.50 99 CYS A C 1
ATOM 790 O O . CYS A 1 99 ? 7.124 16.639 -17.526 1.00 76.50 99 CYS A O 1
ATOM 792 N N . SER A 1 100 ? 7.881 15.249 -19.128 1.00 70.25 100 SER A N 1
ATOM 793 C CA . SER A 1 100 ? 8.375 16.314 -20.016 1.00 70.25 100 SER A CA 1
ATOM 794 C C . SER A 1 100 ? 7.263 17.199 -20.597 1.00 70.25 100 SER A C 1
ATOM 796 O O . SER A 1 100 ? 7.484 18.387 -20.822 1.00 70.25 100 SER A O 1
ATOM 798 N N . GLU A 1 101 ? 6.062 16.644 -20.789 1.00 69.69 101 GLU A N 1
ATOM 799 C CA . GLU A 1 101 ? 4.887 17.359 -21.305 1.00 69.69 101 GLU A CA 1
ATOM 800 C C . GLU A 1 101 ? 4.210 18.218 -20.230 1.00 69.69 101 GLU A C 1
ATOM 802 O O . GLU A 1 101 ? 3.847 19.362 -20.498 1.00 69.69 101 GLU A O 1
ATOM 807 N N . PHE A 1 102 ? 4.078 17.700 -19.004 1.00 63.28 102 PHE A N 1
ATOM 808 C CA . PHE A 1 102 ? 3.392 18.398 -17.909 1.00 63.28 102 PHE A CA 1
ATOM 809 C C . PHE A 1 102 ? 4.289 19.386 -17.140 1.00 63.28 102 PHE A C 1
ATOM 811 O O . PHE A 1 102 ? 3.780 20.363 -16.592 1.00 63.28 102 PHE A O 1
ATOM 818 N N . HIS A 1 103 ? 5.616 19.198 -17.133 1.00 59.81 103 HIS A N 1
ATOM 819 C CA . HIS A 1 103 ? 6.563 20.064 -16.408 1.00 59.81 103 HIS A CA 1
ATOM 820 C C . HIS A 1 103 ? 7.720 20.584 -17.288 1.00 59.81 103 HIS A C 1
ATOM 822 O O . HIS A 1 103 ? 8.895 20.347 -16.991 1.00 59.81 103 HIS A O 1
ATOM 828 N N . PRO A 1 104 ? 7.435 21.371 -18.347 1.00 55.16 104 PRO A N 1
ATOM 829 C CA . PRO A 1 104 ? 8.454 21.812 -19.303 1.00 55.16 104 PRO A CA 1
ATOM 830 C C . PRO A 1 104 ? 9.510 22.759 -18.704 1.00 55.16 104 PRO A C 1
ATOM 832 O O . PRO A 1 104 ? 10.623 22.832 -19.222 1.00 55.16 104 PRO A O 1
ATOM 835 N N . LYS A 1 105 ? 9.186 23.492 -17.625 1.00 50.28 105 LYS A N 1
ATOM 836 C CA . LYS A 1 105 ? 10.096 24.458 -16.974 1.00 50.28 105 LYS A CA 1
ATOM 837 C C . LYS A 1 105 ? 11.095 23.781 -16.027 1.00 50.28 105 LYS A C 1
ATOM 839 O O . LYS A 1 105 ? 12.288 24.030 -16.147 1.00 50.28 105 LYS A O 1
ATOM 844 N N . THR A 1 106 ? 10.636 22.853 -15.185 1.00 48.88 106 THR A N 1
ATOM 845 C CA . THR A 1 106 ? 11.494 22.070 -14.276 1.00 48.88 106 THR A CA 1
ATOM 846 C C . THR A 1 106 ? 12.402 21.109 -15.045 1.00 48.88 106 THR A C 1
ATOM 848 O O . THR A 1 106 ? 13.555 20.913 -14.680 1.00 48.88 106 THR A O 1
ATOM 851 N N . TYR A 1 107 ? 11.919 20.562 -16.167 1.00 45.44 107 TYR A N 1
ATOM 852 C CA . TYR A 1 107 ? 12.724 19.713 -17.045 1.00 45.44 107 TYR A CA 1
ATOM 853 C C . TYR A 1 107 ? 13.800 20.504 -17.817 1.00 45.44 107 TYR A C 1
ATOM 855 O O . TYR A 1 107 ? 14.900 19.999 -18.028 1.00 45.44 107 TYR A O 1
ATOM 863 N N . ARG A 1 108 ? 13.517 21.763 -18.205 1.00 45.50 108 ARG A N 1
ATOM 864 C CA . ARG A 1 108 ? 14.495 22.658 -18.858 1.00 45.50 108 ARG A CA 1
ATOM 865 C C . ARG A 1 108 ? 15.552 23.219 -17.907 1.00 45.50 108 ARG A C 1
ATOM 867 O O . ARG A 1 108 ? 16.670 23.426 -18.351 1.00 45.50 108 ARG A O 1
ATOM 874 N N . GLU A 1 109 ? 15.242 23.475 -16.638 1.00 42.22 109 GLU A N 1
ATOM 875 C CA . GLU A 1 109 ? 16.228 24.028 -15.688 1.00 42.22 109 GLU A CA 1
ATOM 876 C C . GLU A 1 109 ? 17.240 22.988 -15.181 1.00 42.22 109 GLU A C 1
ATOM 878 O O . GLU A 1 109 ? 18.359 23.346 -14.823 1.00 42.22 109 GLU A O 1
ATOM 883 N N . VAL A 1 110 ? 16.906 21.693 -15.228 1.00 49.75 110 VAL A N 1
ATOM 884 C CA . VAL A 1 110 ? 17.835 20.593 -14.896 1.00 49.75 110 VAL A CA 1
ATOM 885 C C . VAL A 1 110 ? 18.778 20.252 -16.069 1.00 49.75 110 VAL A C 1
ATOM 887 O O . VAL A 1 110 ? 19.766 19.543 -15.884 1.00 49.75 110 VAL A O 1
ATOM 890 N N . ILE A 1 111 ? 18.529 20.783 -17.276 1.00 45.78 111 ILE A N 1
ATOM 891 C CA . ILE A 1 111 ? 19.347 20.545 -18.476 1.00 45.78 111 ILE A CA 1
ATOM 892 C C . ILE A 1 111 ? 19.815 21.894 -19.061 1.00 45.78 111 ILE A C 1
ATOM 894 O O . ILE A 1 111 ? 19.042 22.549 -19.760 1.00 45.78 111 ILE A O 1
ATOM 898 N N . PRO A 1 112 ? 21.073 22.328 -18.837 1.00 40.72 112 PRO A N 1
ATOM 899 C CA . PRO A 1 112 ? 21.556 23.624 -19.311 1.00 40.72 112 PRO A CA 1
ATOM 900 C C . PRO A 1 112 ? 21.475 23.762 -20.838 1.00 40.72 112 PRO A C 1
ATOM 902 O O . PRO A 1 112 ? 22.024 22.970 -21.604 1.00 40.72 112 PRO A O 1
ATOM 905 N N . THR A 1 113 ? 20.813 24.825 -21.285 1.00 44.09 113 THR A N 1
ATOM 906 C CA . THR A 1 113 ? 20.349 25.050 -22.661 1.00 44.09 113 THR A CA 1
ATOM 907 C C . THR A 1 113 ? 21.423 25.507 -23.665 1.00 44.09 113 THR A C 1
ATOM 909 O O . THR A 1 113 ? 21.085 26.194 -24.628 1.00 44.09 113 THR A O 1
ATOM 912 N N . ARG A 1 114 ? 22.714 25.184 -23.484 1.00 37.47 114 ARG A N 1
ATOM 913 C CA . ARG A 1 114 ? 23.780 25.698 -24.380 1.00 37.47 114 ARG A CA 1
ATOM 914 C C . ARG A 1 114 ? 24.698 24.691 -25.080 1.00 37.47 114 ARG A C 1
ATOM 916 O O . ARG A 1 114 ? 25.390 25.120 -25.992 1.00 37.47 114 ARG A O 1
ATOM 923 N N . ASP A 1 115 ? 24.590 23.386 -24.822 1.00 35.84 115 ASP A N 1
ATOM 924 C CA . ASP A 1 115 ? 25.369 22.347 -25.543 1.00 35.84 115 ASP A CA 1
ATOM 925 C C . ASP A 1 115 ? 24.510 21.363 -26.369 1.00 35.84 115 ASP A C 1
ATOM 927 O O . ASP A 1 115 ? 24.887 20.223 -26.661 1.00 35.84 115 ASP A O 1
ATOM 931 N N . ILE A 1 116 ? 23.330 21.816 -26.807 1.00 42.59 116 ILE A N 1
ATOM 932 C CA . ILE A 1 116 ? 22.269 20.971 -27.389 1.00 42.59 116 ILE A CA 1
ATOM 933 C C . ILE A 1 116 ? 22.596 20.375 -28.780 1.00 42.59 116 ILE A C 1
ATOM 935 O O . ILE A 1 116 ? 21.851 19.535 -29.272 1.00 42.59 116 ILE A O 1
ATOM 939 N N . SER A 1 117 ? 23.722 20.694 -29.426 1.00 33.94 117 SER A N 1
ATOM 940 C CA . SER A 1 117 ? 24.022 20.141 -30.767 1.00 33.94 117 SER A CA 1
ATOM 941 C C . SER A 1 117 ? 25.265 19.264 -30.891 1.00 33.94 117 SER A C 1
ATOM 943 O O . SER A 1 117 ? 25.478 18.706 -31.964 1.00 33.94 117 SER A O 1
ATOM 945 N N . ARG A 1 118 ? 26.065 19.066 -29.834 1.00 32.94 118 ARG A N 1
ATOM 946 C CA . ARG A 1 118 ? 27.242 18.172 -29.919 1.00 32.94 118 ARG A CA 1
ATOM 947 C C . ARG A 1 118 ? 27.438 17.195 -28.758 1.00 32.94 118 ARG A C 1
ATOM 949 O O . ARG A 1 118 ? 28.255 16.294 -28.897 1.00 32.94 118 ARG A O 1
ATOM 956 N N . GLN A 1 119 ? 26.646 17.285 -27.685 1.00 33.41 119 GLN A N 1
ATOM 957 C CA . GLN A 1 119 ? 26.678 16.322 -26.568 1.00 33.41 119 GLN A CA 1
ATOM 958 C C . GLN A 1 119 ? 25.382 15.518 -26.365 1.00 33.41 119 GLN A C 1
ATOM 960 O O . GLN A 1 119 ? 25.370 14.573 -25.586 1.00 33.41 119 GLN A O 1
ATOM 965 N N . PHE A 1 120 ? 24.311 15.811 -27.112 1.00 36.47 120 PHE A N 1
ATOM 966 C CA . PHE A 1 120 ? 23.057 15.036 -27.094 1.00 36.47 120 PHE A CA 1
ATOM 967 C C . PHE A 1 120 ? 23.010 13.944 -28.175 1.00 36.47 120 PHE A C 1
ATOM 969 O O . PHE A 1 120 ? 21.942 13.541 -28.636 1.00 36.47 120 PHE A O 1
ATOM 976 N N . GLY A 1 121 ? 24.184 13.443 -28.564 1.00 31.06 121 GLY A N 1
ATOM 977 C CA . GLY A 1 121 ? 24.312 12.134 -29.187 1.00 31.06 121 GLY A CA 1
ATOM 978 C C . GLY A 1 121 ? 24.243 11.054 -28.106 1.00 31.06 121 GLY A C 1
ATOM 979 O O . GLY A 1 121 ? 25.169 10.900 -27.324 1.00 31.06 121 GLY A O 1
ATOM 980 N N . ASP A 1 122 ? 23.134 10.317 -28.070 1.00 34.19 122 ASP A N 1
ATOM 981 C CA . ASP A 1 122 ? 23.043 8.953 -27.522 1.00 34.19 122 ASP A CA 1
ATOM 982 C C . ASP A 1 122 ? 23.213 8.725 -26.001 1.00 34.19 122 ASP A C 1
ATOM 984 O O . ASP A 1 122 ? 23.672 7.676 -25.556 1.00 34.19 122 ASP A O 1
ATOM 988 N N . SER A 1 123 ? 22.750 9.648 -25.156 1.00 32.03 123 SER A N 1
ATOM 989 C CA . SER A 1 123 ? 22.517 9.349 -23.730 1.00 32.03 123 SER A CA 1
ATOM 990 C C . SER A 1 123 ? 21.199 9.924 -23.220 1.00 32.03 123 SER A C 1
ATOM 992 O O . SER A 1 123 ? 21.134 10.691 -22.263 1.00 32.03 123 SER A O 1
ATOM 994 N N . ARG A 1 124 ? 20.086 9.454 -23.805 1.00 42.16 124 ARG A N 1
ATOM 995 C CA . ARG A 1 124 ? 18.910 9.179 -22.960 1.00 42.16 124 ARG A CA 1
ATOM 996 C C . ARG A 1 124 ? 19.423 8.263 -21.850 1.00 42.16 124 ARG A C 1
ATOM 998 O O . ARG A 1 124 ? 20.100 7.294 -22.186 1.00 42.16 124 ARG A O 1
ATOM 1005 N N . ARG A 1 125 ? 19.127 8.535 -20.575 1.00 47.28 125 ARG A N 1
ATOM 1006 C CA . ARG A 1 125 ? 19.311 7.570 -19.476 1.00 47.28 125 ARG A CA 1
ATOM 1007 C C . ARG A 1 125 ? 18.504 6.305 -19.809 1.00 47.28 125 ARG A C 1
ATOM 1009 O O . ARG A 1 125 ? 17.389 6.132 -19.332 1.00 47.28 125 ARG A O 1
ATOM 1016 N N . ARG A 1 126 ? 19.026 5.445 -20.688 1.00 49.59 126 ARG A N 1
ATOM 1017 C CA . ARG A 1 126 ? 18.537 4.091 -20.893 1.00 49.59 126 ARG A CA 1
ATOM 1018 C C . ARG A 1 126 ? 18.962 3.380 -19.629 1.00 49.59 126 ARG A C 1
ATOM 1020 O O . ARG A 1 126 ? 20.128 3.025 -19.506 1.00 49.59 126 ARG A O 1
ATOM 1027 N N . VAL A 1 127 ? 18.047 3.237 -18.676 1.00 54.41 127 VAL A N 1
ATOM 1028 C CA . VAL A 1 127 ? 18.195 2.183 -17.675 1.00 54.41 127 VAL A CA 1
ATOM 1029 C C . VAL A 1 127 ? 18.258 0.895 -18.499 1.00 54.41 127 VAL A C 1
ATOM 1031 O O . VAL A 1 127 ? 17.283 0.597 -19.196 1.00 54.41 127 VAL A O 1
ATOM 1034 N N . PRO A 1 128 ? 19.412 0.209 -18.562 1.00 58.53 128 PRO A N 1
ATOM 1035 C CA . PRO A 1 128 ? 19.542 -0.990 -19.365 1.00 58.53 128 PRO A CA 1
ATOM 1036 C C . PRO A 1 128 ? 18.486 -2.004 -18.934 1.00 58.53 128 PRO A C 1
ATOM 1038 O O . PRO A 1 128 ? 18.215 -2.153 -17.743 1.00 58.53 128 PRO A O 1
ATOM 1041 N N . ASP A 1 129 ? 17.934 -2.730 -19.899 1.00 59.97 129 ASP A N 1
ATOM 1042 C CA . ASP A 1 129 ? 16.961 -3.807 -19.693 1.00 59.97 129 ASP A CA 1
ATOM 1043 C C . ASP A 1 129 ? 17.398 -4.773 -18.565 1.00 59.97 129 ASP A C 1
ATOM 1045 O O . ASP A 1 129 ? 16.576 -5.223 -17.764 1.00 59.97 129 ASP A O 1
ATOM 1049 N N . SER A 1 130 ? 18.711 -5.012 -18.439 1.00 56.41 130 SER A N 1
ATOM 1050 C CA . SER A 1 130 ? 19.334 -5.828 -17.390 1.00 56.41 130 SER A CA 1
ATOM 1051 C C . SER A 1 130 ? 19.257 -5.232 -15.980 1.00 56.41 130 SER A C 1
ATOM 1053 O O . SER A 1 130 ? 19.144 -5.992 -15.021 1.00 56.41 130 SER A O 1
ATOM 1055 N N . GLN A 1 131 ? 19.278 -3.905 -15.824 1.00 67.00 131 GLN A N 1
ATOM 1056 C CA . GLN A 1 131 ? 19.139 -3.261 -14.514 1.00 67.00 131 GLN A CA 1
ATOM 1057 C C . GLN A 1 131 ? 17.720 -3.435 -13.966 1.00 67.00 131 GLN A C 1
ATOM 1059 O O . GLN A 1 131 ? 17.568 -3.794 -12.804 1.00 67.00 131 GLN A O 1
ATOM 1064 N N . PHE A 1 132 ? 16.683 -3.290 -14.800 1.00 69.94 132 PHE A N 1
ATOM 1065 C CA . PHE A 1 132 ? 15.300 -3.541 -14.370 1.00 69.94 132 PHE A CA 1
ATOM 1066 C C . PHE A 1 132 ? 15.077 -4.997 -13.954 1.00 69.94 132 PHE A C 1
ATOM 1068 O O . PHE A 1 132 ? 14.482 -5.254 -12.909 1.00 69.94 132 PHE A O 1
ATOM 1075 N N . ILE A 1 133 ? 15.581 -5.942 -14.751 1.00 68.31 133 ILE A N 1
ATOM 1076 C CA . ILE A 1 133 ? 15.516 -7.383 -14.469 1.00 68.31 133 ILE A CA 1
ATOM 1077 C C . ILE A 1 133 ? 16.205 -7.692 -13.133 1.00 68.31 133 ILE A C 1
ATOM 1079 O O . ILE A 1 133 ? 15.613 -8.353 -12.280 1.00 68.31 133 ILE A O 1
ATOM 1083 N N . ALA A 1 134 ? 17.422 -7.184 -12.923 1.00 69.31 134 ALA A N 1
ATOM 1084 C CA . ALA A 1 134 ? 18.172 -7.403 -11.689 1.00 69.31 134 ALA A CA 1
ATOM 1085 C C . ALA A 1 134 ? 17.457 -6.806 -10.466 1.00 69.31 134 ALA A C 1
ATOM 1087 O O . ALA A 1 134 ? 17.333 -7.472 -9.439 1.00 69.31 134 ALA A O 1
ATOM 1088 N N . THR A 1 135 ? 16.928 -5.584 -10.579 1.00 75.50 135 THR A N 1
ATOM 1089 C CA . THR A 1 135 ? 16.174 -4.939 -9.497 1.00 75.50 135 THR A CA 1
ATOM 1090 C C . THR A 1 135 ? 14.891 -5.699 -9.164 1.00 75.50 135 THR A C 1
ATOM 1092 O O . THR A 1 135 ? 14.625 -5.953 -7.993 1.00 75.50 135 THR A O 1
ATOM 1095 N N . LEU A 1 136 ? 14.109 -6.112 -10.164 1.00 74.50 136 LEU A N 1
ATOM 1096 C CA . LEU A 1 136 ? 12.891 -6.897 -9.945 1.00 74.50 136 LEU A CA 1
ATOM 1097 C C . LEU A 1 136 ? 13.197 -8.281 -9.348 1.00 74.50 136 LEU A C 1
ATOM 1099 O O . LEU A 1 136 ? 12.472 -8.722 -8.461 1.00 74.50 136 LEU A O 1
ATOM 1103 N N . GLY A 1 137 ? 14.282 -8.937 -9.771 1.00 73.25 137 GLY A N 1
ATOM 1104 C CA . GLY A 1 137 ? 14.735 -10.208 -9.192 1.00 73.25 137 GLY A CA 1
ATOM 1105 C C . GLY A 1 137 ? 15.195 -10.076 -7.734 1.00 73.25 137 GLY A C 1
ATOM 1106 O O . GLY A 1 137 ? 14.858 -10.911 -6.889 1.00 73.25 137 GLY A O 1
ATOM 1107 N N . TYR A 1 138 ? 15.898 -8.988 -7.406 1.00 78.75 138 TYR A N 1
ATOM 1108 C CA . TYR A 1 138 ? 16.253 -8.658 -6.024 1.00 78.75 138 TYR A CA 1
ATOM 1109 C C . TYR A 1 138 ? 15.001 -8.444 -5.163 1.00 78.75 138 TYR A C 1
ATOM 1111 O O . TYR A 1 138 ? 14.868 -9.057 -4.103 1.00 78.75 138 TYR A O 1
ATOM 1119 N N . LEU A 1 139 ? 14.046 -7.640 -5.641 1.00 79.31 139 LEU A N 1
ATOM 1120 C CA . LEU A 1 139 ? 12.789 -7.392 -4.930 1.00 79.31 139 LEU A CA 1
ATOM 1121 C C . LEU A 1 139 ? 11.964 -8.663 -4.762 1.00 79.31 139 LEU A C 1
ATOM 1123 O O . LEU A 1 139 ? 11.412 -8.879 -3.692 1.00 79.31 139 LEU A O 1
ATOM 1127 N N . GLN A 1 140 ? 11.917 -9.536 -5.767 1.00 77.06 140 GLN A N 1
ATOM 1128 C CA . GLN A 1 140 ? 11.241 -10.823 -5.644 1.00 77.06 140 GLN A CA 1
ATOM 1129 C C . GLN A 1 140 ? 11.783 -11.618 -4.453 1.00 77.06 140 GLN A C 1
ATOM 1131 O O . GLN A 1 140 ? 10.995 -12.121 -3.655 1.00 77.06 140 GLN A O 1
ATOM 1136 N N . THR A 1 141 ? 13.106 -11.679 -4.301 1.00 75.31 141 THR A N 1
ATOM 1137 C CA . THR A 1 141 ? 13.751 -12.382 -3.183 1.00 75.31 141 THR A CA 1
ATOM 1138 C C . THR A 1 141 ? 13.412 -11.742 -1.835 1.00 75.31 141 THR A C 1
ATOM 1140 O O . THR A 1 141 ? 13.023 -12.440 -0.903 1.00 75.31 141 THR A O 1
ATOM 1143 N N . GLN A 1 142 ? 13.507 -10.414 -1.733 1.00 76.25 142 GLN A N 1
ATOM 1144 C CA . GLN A 1 142 ? 13.304 -9.691 -0.470 1.00 76.25 142 GLN A CA 1
ATOM 1145 C C . GLN A 1 142 ? 11.826 -9.602 -0.047 1.00 76.25 142 GLN A C 1
ATOM 1147 O O . GLN A 1 142 ? 11.494 -9.654 1.136 1.00 76.25 142 GLN A O 1
ATOM 1152 N N . CYS A 1 143 ? 10.913 -9.472 -1.009 1.00 78.75 143 CYS A N 1
ATOM 1153 C CA . CYS A 1 143 ? 9.510 -9.147 -0.756 1.00 78.75 143 CYS A CA 1
ATOM 1154 C C . CYS A 1 143 ? 8.605 -10.387 -0.754 1.00 78.75 143 CYS A C 1
ATOM 1156 O O . CYS A 1 143 ? 7.687 -10.467 0.057 1.00 78.75 143 CYS A O 1
ATOM 1158 N N . SER A 1 144 ? 8.889 -11.409 -1.571 1.00 69.69 144 SER A N 1
ATOM 1159 C CA . SER A 1 144 ? 8.094 -12.655 -1.550 1.00 69.69 144 SER A CA 1
ATOM 1160 C C . SER A 1 144 ? 8.274 -13.433 -0.250 1.00 69.69 144 SER A C 1
ATOM 1162 O O . SER A 1 144 ? 7.340 -14.085 0.214 1.00 69.69 144 SER A O 1
ATOM 1164 N N . ALA A 1 145 ? 9.466 -13.353 0.352 1.00 61.69 145 ALA A N 1
ATOM 1165 C CA . ALA A 1 145 ? 9.733 -13.956 1.652 1.00 61.69 145 ALA A CA 1
ATOM 1166 C C . ALA A 1 145 ? 8.818 -13.372 2.737 1.00 61.69 145 ALA A C 1
ATOM 1168 O O . ALA A 1 145 ? 8.379 -14.104 3.615 1.00 61.69 145 ALA A O 1
ATOM 1169 N N . THR A 1 146 ? 8.480 -12.082 2.640 1.00 61.28 146 THR A N 1
ATOM 1170 C CA . THR A 1 146 ? 7.655 -11.394 3.640 1.00 61.28 146 THR A CA 1
ATOM 1171 C C . THR A 1 146 ? 6.155 -11.600 3.415 1.00 61.28 146 THR A C 1
ATOM 1173 O O . THR A 1 146 ? 5.447 -11.804 4.390 1.00 61.28 146 THR A O 1
ATOM 1176 N N . GLN A 1 147 ? 5.642 -11.708 2.184 1.00 61.41 147 GLN A N 1
ATOM 1177 C CA . GLN A 1 147 ? 4.196 -11.927 1.942 1.00 61.41 147 GLN A CA 1
ATOM 1178 C C . GLN A 1 147 ? 3.585 -13.136 2.683 1.00 61.41 147 GLN A C 1
ATOM 1180 O O . GLN A 1 147 ? 2.423 -13.098 3.095 1.00 61.41 147 GLN A O 1
ATOM 1185 N N . ASN A 1 148 ? 4.353 -14.217 2.847 1.00 60.19 148 ASN A N 1
ATOM 1186 C CA . ASN A 1 148 ? 3.906 -15.431 3.538 1.00 60.19 148 ASN A CA 1
ATOM 1187 C C . ASN A 1 148 ? 4.283 -15.452 5.032 1.00 60.19 148 ASN A C 1
ATOM 1189 O O . ASN A 1 148 ? 3.964 -16.425 5.717 1.00 60.19 148 ASN A O 1
ATOM 1193 N N . THR A 1 149 ? 4.976 -14.428 5.543 1.00 68.00 149 THR A N 1
ATOM 1194 C CA . THR A 1 149 ? 5.283 -14.360 6.977 1.00 68.00 149 THR A CA 1
ATOM 1195 C C . THR A 1 149 ? 4.009 -14.112 7.766 1.00 68.00 149 THR A C 1
ATOM 1197 O O . THR A 1 149 ? 3.206 -13.238 7.442 1.00 68.00 149 THR A O 1
ATOM 1200 N N . SER A 1 150 ? 3.806 -14.912 8.811 1.00 71.56 150 SER A N 1
ATOM 1201 C CA . SER A 1 150 ? 2.749 -14.642 9.774 1.00 71.56 150 SER A CA 1
ATOM 1202 C C . SER A 1 150 ? 3.042 -13.314 10.459 1.00 71.56 150 SER A C 1
ATOM 1204 O O . SER A 1 150 ? 4.174 -13.098 10.895 1.00 71.56 150 SER A O 1
ATOM 1206 N N . CYS A 1 151 ? 2.024 -12.491 10.686 1.00 79.88 151 CYS A N 1
ATOM 1207 C CA . CYS A 1 151 ? 2.142 -11.264 11.474 1.00 79.88 151 CYS A CA 1
ATOM 1208 C C . CYS A 1 151 ? 2.386 -11.503 12.986 1.00 79.88 151 CYS A C 1
ATOM 1210 O O . CYS A 1 151 ? 2.108 -10.627 13.815 1.00 79.88 151 CYS A O 1
ATOM 1212 N N . ALA A 1 152 ? 2.923 -12.672 13.358 1.00 69.31 152 ALA A N 1
ATOM 1213 C CA . ALA A 1 152 ? 3.373 -13.024 14.700 1.00 69.31 152 ALA A CA 1
ATOM 1214 C C . ALA A 1 152 ? 4.424 -12.026 15.225 1.00 69.31 152 ALA A C 1
ATOM 1216 O O . ALA A 1 152 ? 5.072 -11.320 14.450 1.00 69.31 152 ALA A O 1
ATOM 1217 N N . ALA A 1 153 ? 4.527 -11.910 16.551 1.00 62.50 153 ALA A N 1
ATOM 1218 C CA . ALA A 1 153 ? 5.274 -10.848 17.232 1.00 62.50 153 ALA A CA 1
ATOM 1219 C C . ALA A 1 153 ? 6.758 -10.796 16.824 1.00 62.50 153 ALA A C 1
ATOM 1221 O O . ALA A 1 153 ? 7.207 -9.765 16.323 1.00 62.50 153 ALA A O 1
ATOM 1222 N N . ASP A 1 154 ? 7.455 -11.927 16.935 1.00 66.38 154 ASP A N 1
ATOM 1223 C CA . ASP A 1 154 ? 8.921 -11.966 17.013 1.00 66.38 154 ASP A CA 1
ATOM 1224 C C . ASP A 1 154 ? 9.638 -11.712 15.674 1.00 66.38 154 ASP A C 1
ATOM 1226 O O . ASP A 1 154 ? 10.692 -11.086 15.631 1.00 66.38 154 ASP A O 1
ATOM 1230 N N . GLN A 1 155 ? 9.077 -12.166 14.547 1.00 65.56 155 GLN A N 1
ATOM 1231 C CA . GLN A 1 155 ? 9.706 -11.970 13.227 1.00 65.56 155 GLN A CA 1
ATOM 1232 C C . GLN A 1 155 ? 9.473 -10.567 12.656 1.00 65.56 155 GLN A C 1
ATOM 1234 O O . GLN A 1 155 ? 10.239 -10.094 11.818 1.00 65.56 155 GLN A O 1
ATOM 1239 N N . MET A 1 156 ? 8.412 -9.896 13.103 1.00 76.62 156 MET A N 1
ATOM 1240 C CA . MET A 1 156 ? 8.005 -8.604 12.562 1.00 76.62 156 MET A CA 1
ATOM 1241 C C . MET A 1 156 ? 8.661 -7.430 13.284 1.00 76.62 156 MET A C 1
ATOM 1243 O O . MET A 1 156 ? 8.771 -6.362 12.692 1.00 76.62 156 MET A O 1
ATOM 1247 N N . GLU A 1 157 ? 9.107 -7.608 14.528 1.00 80.06 157 GLU A N 1
ATOM 1248 C CA . GLU A 1 157 ? 9.659 -6.533 15.360 1.00 80.06 157 GLU A CA 1
ATOM 1249 C C . GLU A 1 157 ? 10.814 -5.797 14.667 1.00 80.06 157 GLU A C 1
ATOM 1251 O O . GLU A 1 157 ? 10.731 -4.586 14.478 1.00 80.06 157 GLU A O 1
ATOM 1256 N N . ASN A 1 158 ? 11.778 -6.532 14.106 1.00 81.81 158 ASN A N 1
ATOM 1257 C CA . ASN A 1 158 ? 12.884 -5.951 13.335 1.00 81.81 158 ASN A CA 1
ATOM 1258 C C . ASN A 1 158 ? 12.415 -5.128 12.118 1.00 81.81 158 ASN A C 1
ATOM 1260 O O . ASN A 1 158 ? 13.000 -4.096 11.791 1.00 81.81 158 ASN A O 1
ATOM 1264 N N . ILE A 1 159 ? 11.365 -5.572 11.416 1.00 82.19 159 ILE A N 1
ATOM 1265 C CA . ILE A 1 159 ? 10.823 -4.851 10.250 1.00 82.19 159 ILE A CA 1
ATOM 1266 C C . ILE A 1 159 ? 10.148 -3.552 10.708 1.00 82.19 159 ILE A C 1
ATOM 1268 O O . ILE A 1 159 ? 10.344 -2.507 10.083 1.00 82.19 159 ILE A O 1
ATOM 1272 N N . PHE A 1 160 ? 9.389 -3.610 11.808 1.00 85.75 160 PHE A N 1
ATOM 1273 C CA . PHE A 1 160 ? 8.760 -2.440 12.418 1.00 85.75 160 PHE A CA 1
ATOM 1274 C C . PHE A 1 160 ? 9.804 -1.422 12.887 1.00 85.75 160 PHE A C 1
ATOM 1276 O O . PHE A 1 160 ? 9.690 -0.249 12.535 1.00 85.75 160 PHE A O 1
ATOM 1283 N N . GLU A 1 161 ? 10.835 -1.857 13.612 1.00 87.62 161 GLU A N 1
ATOM 1284 C CA . GLU A 1 161 ? 11.900 -0.983 14.116 1.00 87.62 161 GLU A CA 1
ATOM 1285 C C . GLU A 1 161 ? 12.669 -0.292 12.986 1.00 87.62 161 GLU A C 1
ATOM 1287 O O . GLU A 1 161 ? 12.869 0.924 13.025 1.00 87.62 161 GLU A O 1
ATOM 1292 N N . ASN A 1 162 ? 13.040 -1.038 11.940 1.00 88.12 162 ASN A N 1
ATOM 1293 C CA . ASN A 1 162 ? 13.739 -0.477 10.784 1.00 88.12 162 ASN A CA 1
ATOM 1294 C C . ASN A 1 162 ? 12.894 0.588 10.073 1.00 88.12 162 ASN A C 1
ATOM 1296 O O . ASN A 1 162 ? 13.391 1.667 9.756 1.00 88.12 162 ASN A O 1
ATOM 1300 N N . CYS A 1 163 ? 11.604 0.322 9.859 1.00 89.31 163 CYS A N 1
ATOM 1301 C CA . CYS A 1 163 ? 10.705 1.294 9.242 1.00 89.31 163 CYS A CA 1
ATOM 1302 C C . CYS A 1 163 ? 10.494 2.528 10.124 1.00 89.31 163 CYS A C 1
ATOM 1304 O O . CYS A 1 163 ? 10.555 3.648 9.624 1.00 89.31 163 CYS A O 1
ATOM 1306 N N . GLU A 1 164 ? 10.299 2.368 11.434 1.00 90.38 164 GLU A N 1
ATOM 1307 C CA . GLU A 1 164 ? 10.174 3.517 12.338 1.00 90.38 164 GLU A CA 1
ATOM 1308 C C . GLU A 1 164 ? 11.445 4.361 12.384 1.00 90.38 164 GLU A C 1
ATOM 1310 O O . GLU A 1 164 ? 11.366 5.591 12.434 1.00 90.38 164 GLU A O 1
ATOM 1315 N N . HIS A 1 165 ? 12.613 3.721 12.322 1.00 90.31 165 HIS A N 1
ATOM 1316 C CA . HIS A 1 165 ? 13.881 4.420 12.187 1.00 90.31 165 HIS A CA 1
ATOM 1317 C C . HIS A 1 165 ? 13.951 5.207 10.869 1.00 90.31 165 HIS A C 1
ATOM 1319 O O . HIS A 1 165 ? 14.336 6.378 10.873 1.00 90.31 165 HIS A O 1
ATOM 1325 N N . GLU A 1 166 ? 13.531 4.617 9.748 1.00 88.19 166 GLU A N 1
ATOM 1326 C CA . GLU A 1 166 ? 13.466 5.306 8.454 1.00 88.19 166 GLU A CA 1
ATOM 1327 C C . GLU A 1 166 ? 12.499 6.495 8.461 1.00 88.19 166 GLU A C 1
ATOM 1329 O O . GLU A 1 166 ? 12.870 7.569 7.988 1.00 88.19 166 GLU A O 1
ATOM 1334 N N . ILE A 1 167 ? 11.296 6.341 9.027 1.00 89.31 167 ILE A N 1
ATOM 1335 C CA . ILE A 1 167 ? 10.341 7.448 9.179 1.00 89.31 167 ILE A CA 1
ATOM 1336 C C . ILE A 1 167 ? 11.010 8.550 10.004 1.00 89.31 167 ILE A C 1
ATOM 1338 O O . ILE A 1 167 ? 11.170 9.671 9.538 1.00 89.31 167 ILE A O 1
ATOM 1342 N N . ARG A 1 168 ? 11.514 8.224 11.200 1.00 89.69 168 ARG A N 1
ATOM 1343 C CA . ARG A 1 168 ? 12.129 9.208 12.098 1.00 89.69 168 ARG A CA 1
ATOM 1344 C C . ARG A 1 168 ? 13.285 9.967 11.446 1.00 89.69 168 ARG A C 1
ATOM 1346 O O . ARG A 1 168 ? 13.383 11.180 11.610 1.00 89.69 168 ARG A O 1
ATOM 1353 N N . THR A 1 169 ? 14.171 9.270 10.740 1.00 86.19 169 THR A N 1
ATOM 1354 C CA . THR A 1 169 ? 15.355 9.879 10.111 1.00 86.19 169 THR A CA 1
ATOM 1355 C C . THR A 1 169 ? 14.993 10.771 8.925 1.00 86.19 169 THR A C 1
ATOM 1357 O O . THR A 1 169 ? 15.564 11.854 8.796 1.00 86.19 169 THR A O 1
ATOM 1360 N N . LYS A 1 170 ? 14.027 10.365 8.093 1.00 82.56 170 LYS A N 1
ATOM 1361 C CA . LYS A 1 170 ? 13.575 11.141 6.925 1.00 82.56 170 LYS A CA 1
ATOM 1362 C C . LYS A 1 170 ? 12.709 12.337 7.313 1.00 82.56 170 LYS A C 1
ATOM 1364 O O . LYS A 1 170 ? 12.801 13.381 6.680 1.00 82.56 170 LYS A O 1
ATOM 1369 N N . THR A 1 171 ? 11.918 12.219 8.375 1.00 82.25 171 THR A N 1
ATOM 1370 C CA . THR A 1 171 ? 11.088 13.316 8.889 1.00 82.25 171 THR A CA 1
ATOM 1371 C C . THR A 1 171 ? 11.920 14.341 9.675 1.00 82.25 171 THR A C 1
ATOM 1373 O O . THR A 1 171 ? 11.652 15.538 9.614 1.00 82.25 171 THR A O 1
ATOM 1376 N N . ALA A 1 172 ? 12.996 13.919 10.354 1.00 75.81 172 ALA A N 1
ATOM 1377 C CA . ALA A 1 172 ? 13.870 14.825 11.112 1.00 75.81 172 ALA A CA 1
ATOM 1378 C C . ALA A 1 172 ? 14.557 15.900 10.248 1.00 75.81 172 ALA A C 1
ATOM 1380 O O . ALA A 1 172 ? 14.886 16.975 10.750 1.00 75.81 172 ALA A O 1
ATOM 1381 N N . SER A 1 173 ? 14.772 15.630 8.959 1.00 65.19 173 SER A N 1
ATOM 1382 C CA . SER A 1 173 ? 15.363 16.579 8.010 1.00 65.19 173 SER A CA 1
ATOM 1383 C C . SER A 1 173 ? 14.336 17.509 7.343 1.00 65.19 173 SER A C 1
ATOM 1385 O O . SER A 1 173 ? 14.737 18.458 6.668 1.00 65.19 173 SER A O 1
ATOM 1387 N N . ALA A 1 174 ? 13.031 17.296 7.563 1.00 66.44 174 ALA A N 1
ATOM 1388 C CA . ALA A 1 174 ? 11.937 18.060 6.963 1.00 66.44 174 ALA A CA 1
ATOM 1389 C C . ALA A 1 174 ? 10.929 18.542 8.036 1.00 66.44 174 ALA A C 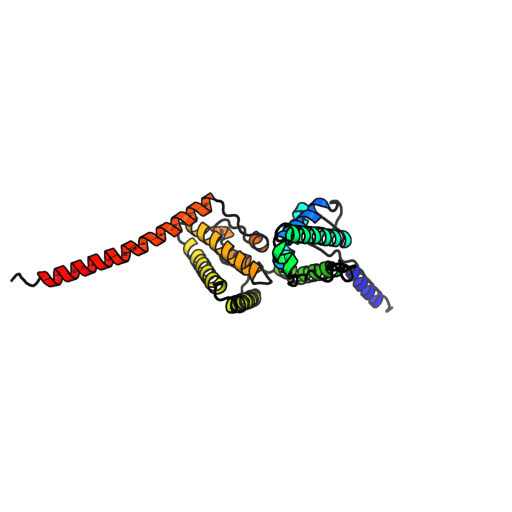1
ATOM 1391 O O . ALA A 1 174 ? 9.899 17.911 8.244 1.00 66.44 174 ALA A O 1
ATOM 1392 N N . PRO A 1 175 ? 11.142 19.710 8.676 1.00 58.06 175 PRO A N 1
ATOM 1393 C CA . PRO A 1 175 ? 10.384 20.159 9.861 1.00 58.06 175 PRO A CA 1
ATOM 1394 C C . PRO A 1 175 ? 8.875 20.394 9.677 1.00 58.06 175 PRO A C 1
ATOM 1396 O O . PRO A 1 175 ? 8.180 20.687 10.644 1.00 58.06 175 PRO A O 1
ATOM 1399 N N . LYS A 1 176 ? 8.371 20.369 8.438 1.00 62.50 176 LYS A N 1
ATOM 1400 C CA . LYS A 1 176 ? 6.933 20.486 8.133 1.00 62.50 176 LYS A CA 1
ATOM 1401 C C . LYS A 1 176 ? 6.231 19.133 8.078 1.00 62.50 176 LYS A C 1
ATOM 1403 O O . LYS A 1 176 ? 5.005 19.095 8.010 1.00 62.50 176 LYS A O 1
ATOM 1408 N N . ASP A 1 177 ? 7.009 18.065 8.036 1.00 73.19 177 ASP A N 1
ATOM 1409 C CA . ASP A 1 177 ? 6.519 16.712 7.958 1.00 73.19 177 ASP A CA 1
ATOM 1410 C C . ASP A 1 177 ? 6.375 16.189 9.395 1.00 73.19 177 ASP A C 1
ATOM 1412 O O . ASP A 1 177 ? 7.338 16.165 10.155 1.00 73.19 177 ASP A O 1
ATOM 1416 N N . ASN A 1 178 ? 5.148 15.864 9.802 1.00 84.56 178 ASN A N 1
ATOM 1417 C CA . ASN A 1 178 ? 4.838 15.329 11.134 1.00 84.56 178 ASN A CA 1
ATOM 1418 C C . ASN A 1 178 ? 4.499 13.834 11.051 1.00 84.56 178 ASN A C 1
ATOM 1420 O O . ASN A 1 178 ? 3.863 13.289 11.956 1.00 84.56 178 ASN A O 1
ATOM 1424 N N . ASP A 1 179 ? 4.894 13.168 9.963 1.00 89.88 179 ASP A N 1
ATOM 1425 C CA . ASP A 1 179 ? 4.532 11.782 9.681 1.00 89.88 179 ASP A CA 1
ATOM 1426 C C . ASP A 1 179 ? 4.926 10.820 10.803 1.00 89.88 179 ASP A C 1
ATOM 1428 O O . ASP A 1 179 ? 4.158 9.917 11.119 1.00 89.88 179 ASP A O 1
ATOM 1432 N N . PHE A 1 180 ? 6.063 11.029 11.473 1.00 90.94 180 PHE A N 1
ATOM 1433 C CA . PHE A 1 180 ? 6.458 10.182 12.603 1.00 90.94 180 PHE A CA 1
ATOM 1434 C C . PHE A 1 180 ? 5.488 10.271 13.792 1.00 90.94 180 PHE A C 1
ATOM 1436 O O . PHE A 1 180 ? 5.094 9.250 14.361 1.00 90.94 180 PHE A O 1
ATOM 1443 N N . ASP A 1 181 ? 5.070 11.481 14.161 1.00 90.31 181 ASP A N 1
ATOM 1444 C CA . ASP A 1 181 ? 4.138 11.683 15.272 1.00 90.31 181 ASP A CA 1
ATOM 1445 C C . ASP A 1 181 ? 2.723 11.229 14.895 1.00 90.31 181 ASP A C 1
ATOM 1447 O O . ASP A 1 181 ? 2.034 10.594 15.697 1.00 90.31 181 ASP A O 1
ATOM 1451 N N . LEU A 1 182 ? 2.306 11.489 13.651 1.00 91.81 182 LEU A N 1
ATOM 1452 C CA . LEU A 1 182 ? 1.041 11.003 13.102 1.00 91.81 182 LEU A CA 1
ATOM 1453 C C . LEU A 1 182 ? 0.996 9.476 13.065 1.00 91.81 182 LEU A C 1
ATOM 1455 O O . LEU A 1 182 ? -0.002 8.881 13.470 1.00 91.81 182 LEU A O 1
ATOM 1459 N N . HIS A 1 183 ? 2.080 8.833 12.636 1.00 93.25 183 HIS A N 1
ATOM 1460 C CA . HIS A 1 183 ? 2.209 7.380 12.622 1.00 93.25 183 HIS A CA 1
ATOM 1461 C C . HIS A 1 183 ? 1.990 6.790 14.013 1.00 93.25 183 HIS A C 1
ATOM 1463 O O . HIS A 1 183 ? 1.125 5.929 14.185 1.00 93.25 183 HIS A O 1
ATOM 1469 N N . LYS A 1 184 ? 2.684 7.317 15.029 1.00 92.69 184 LYS A N 1
ATOM 1470 C CA . LYS A 1 184 ? 2.497 6.902 16.427 1.00 92.69 184 LYS A CA 1
ATOM 1471 C C . LYS A 1 184 ? 1.072 7.118 16.912 1.00 92.69 184 LYS A C 1
ATOM 1473 O O . LYS A 1 184 ? 0.497 6.227 17.539 1.00 92.69 184 LYS A O 1
ATOM 1478 N N . LEU A 1 185 ? 0.490 8.278 16.613 1.00 93.56 185 LEU A N 1
ATOM 1479 C CA . LEU A 1 185 ? -0.880 8.597 16.994 1.00 93.56 185 LEU A CA 1
ATOM 1480 C C . LEU A 1 185 ? -1.872 7.593 16.393 1.00 93.56 185 LEU A C 1
ATOM 1482 O O . LEU A 1 185 ? -2.743 7.088 17.103 1.00 93.56 185 LEU A O 1
ATOM 1486 N N . PHE A 1 186 ? -1.727 7.259 15.110 1.00 94.81 186 PHE A N 1
ATOM 1487 C CA . PHE A 1 186 ? -2.594 6.283 14.456 1.00 94.81 186 PHE A CA 1
ATOM 1488 C C . PHE A 1 186 ? -2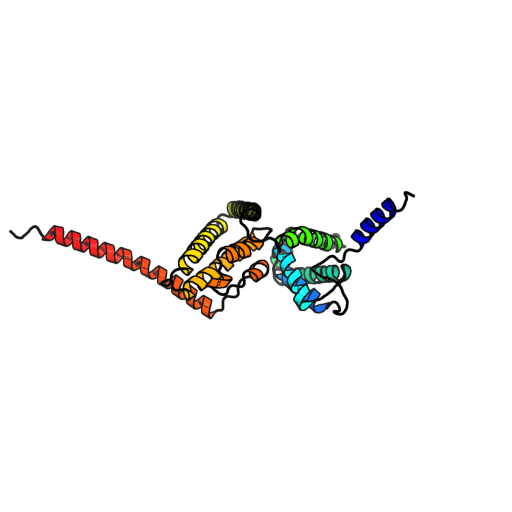.371 4.865 14.969 1.00 94.81 186 PHE A C 1
ATOM 1490 O O . PHE A 1 186 ? -3.349 4.138 15.125 1.00 94.81 186 PHE A O 1
ATOM 1497 N N . ARG A 1 187 ? -1.138 4.478 15.314 1.00 93.38 187 ARG A N 1
ATOM 1498 C CA . ARG A 1 187 ? -0.879 3.193 15.982 1.00 93.38 187 ARG A CA 1
ATOM 1499 C C . ARG A 1 187 ? -1.623 3.094 17.313 1.00 93.38 187 ARG A C 1
ATOM 1501 O O . ARG A 1 187 ? -2.361 2.135 17.521 1.00 93.38 187 ARG A O 1
ATOM 1508 N N . ILE A 1 188 ? -1.514 4.118 18.162 1.00 93.81 188 ILE A N 1
ATOM 1509 C CA . ILE A 1 188 ? -2.244 4.183 19.438 1.00 93.81 188 ILE A CA 1
ATOM 1510 C C . ILE A 1 188 ? -3.757 4.146 19.199 1.00 93.81 188 ILE A C 1
ATOM 1512 O O . ILE A 1 188 ? -4.480 3.459 19.925 1.00 93.81 188 ILE A O 1
ATOM 1516 N N . LYS A 1 189 ? -4.253 4.854 18.173 1.00 94.81 189 LYS A N 1
ATOM 1517 C CA . LYS A 1 189 ? -5.669 4.800 17.797 1.00 94.81 189 LYS A CA 1
ATOM 1518 C C . LYS A 1 189 ? -6.081 3.377 17.435 1.00 94.81 189 LYS A C 1
ATOM 1520 O O . LYS A 1 189 ? -7.057 2.921 18.008 1.00 94.81 189 LYS A O 1
ATOM 1525 N N . LEU A 1 190 ? -5.347 2.665 16.578 1.00 95.75 190 LEU A N 1
ATOM 1526 C CA . LEU A 1 190 ? -5.669 1.277 16.225 1.00 95.75 190 LEU A CA 1
ATOM 1527 C C . LEU A 1 190 ? -5.654 0.352 17.449 1.00 95.75 190 LEU A C 1
ATOM 1529 O O . LEU A 1 190 ? -6.596 -0.414 17.644 1.00 95.75 190 LEU A O 1
ATOM 1533 N N . ASP A 1 191 ? -4.656 0.466 18.325 1.00 93.75 191 ASP A N 1
ATOM 1534 C CA . ASP A 1 191 ? -4.601 -0.327 19.561 1.00 93.75 191 ASP A CA 1
ATOM 1535 C C . ASP A 1 191 ? -5.798 -0.041 20.482 1.00 93.75 191 ASP A C 1
ATOM 1537 O O . ASP A 1 191 ? -6.362 -0.946 21.103 1.00 93.75 191 ASP A O 1
ATOM 1541 N N . THR A 1 192 ? -6.226 1.220 20.537 1.00 94.50 192 THR A N 1
ATOM 1542 C CA . THR A 1 192 ? -7.417 1.639 21.282 1.00 94.50 192 THR A CA 1
ATOM 1543 C C . THR A 1 192 ? -8.689 1.107 20.619 1.00 94.50 192 THR A C 1
ATOM 1545 O O . THR A 1 192 ? -9.533 0.529 21.300 1.00 94.50 192 THR A O 1
ATOM 1548 N N . SER A 1 193 ? -8.808 1.226 19.294 1.00 95.75 193 SER A N 1
ATOM 1549 C CA . SER A 1 193 ? -9.932 0.731 18.493 1.00 95.75 193 SER A CA 1
ATOM 1550 C C . SER A 1 193 ? -10.140 -0.762 18.665 1.00 95.75 193 SER A C 1
ATOM 1552 O O . SER A 1 193 ? -11.264 -1.204 18.887 1.00 95.75 193 SER A O 1
ATOM 1554 N N . ARG A 1 194 ? -9.051 -1.537 18.645 1.00 95.62 194 ARG A N 1
ATOM 1555 C CA . ARG A 1 194 ? -9.077 -2.978 18.906 1.00 95.62 194 ARG A CA 1
ATOM 1556 C C . ARG A 1 194 ? -9.776 -3.290 20.227 1.00 95.62 194 ARG A C 1
ATOM 1558 O O . ARG A 1 194 ? -10.602 -4.192 20.282 1.00 95.62 194 ARG A O 1
ATOM 1565 N N . ARG A 1 195 ? -9.466 -2.542 21.290 1.00 94.69 195 ARG A N 1
ATOM 1566 C CA . ARG A 1 195 ? -10.099 -2.725 22.606 1.00 94.69 195 ARG A CA 1
ATOM 1567 C C . ARG A 1 195 ? -11.556 -2.273 22.578 1.00 94.69 195 ARG A C 1
ATOM 1569 O O . ARG A 1 195 ? -12.429 -3.016 23.018 1.00 94.69 195 ARG A O 1
ATOM 1576 N N . LEU A 1 196 ? -11.826 -1.092 22.022 1.00 94.12 196 LEU A N 1
ATOM 1577 C CA . LEU A 1 196 ? -13.168 -0.507 21.966 1.00 94.12 196 LEU A CA 1
ATOM 1578 C C . LEU A 1 196 ? -14.165 -1.407 21.230 1.00 94.12 196 LEU A C 1
ATOM 1580 O O . LEU A 1 196 ? -15.280 -1.601 21.704 1.00 94.12 196 LEU A O 1
ATOM 1584 N N . LEU A 1 197 ? -13.765 -2.023 20.120 1.00 94.75 197 LEU A N 1
ATOM 1585 C CA . LEU A 1 197 ? -14.643 -2.868 19.304 1.00 94.75 197 LEU A CA 1
ATOM 1586 C C . LEU A 1 197 ? -15.121 -4.148 20.014 1.00 94.75 197 LEU A C 1
ATOM 1588 O O . LEU A 1 197 ? -16.052 -4.800 19.528 1.00 94.75 197 LEU A O 1
ATOM 1592 N N . THR A 1 198 ? -14.526 -4.498 21.160 1.00 92.88 198 THR A N 1
ATOM 1593 C CA . THR A 1 198 ? -14.980 -5.626 21.989 1.00 92.88 198 THR A CA 1
ATOM 1594 C C . THR A 1 198 ? -16.195 -5.282 22.856 1.00 92.88 198 THR A C 1
ATOM 1596 O O . THR A 1 198 ? -16.978 -6.175 23.178 1.00 92.88 198 THR A O 1
ATOM 1599 N N . PHE A 1 199 ? -16.400 -4.001 23.178 1.00 93.50 199 PHE A N 1
ATOM 1600 C CA . PHE A 1 199 ? -17.538 -3.527 23.967 1.00 93.50 199 PHE A CA 1
ATOM 1601 C C . PHE A 1 199 ? -18.799 -3.386 23.102 1.00 93.50 199 PHE A C 1
ATOM 1603 O O . PHE A 1 199 ? -18.727 -3.110 21.899 1.00 93.50 199 PHE A O 1
ATOM 1610 N N . GLN A 1 200 ? -19.971 -3.601 23.704 1.00 90.31 200 GLN A N 1
ATOM 1611 C CA . GLN A 1 200 ? -21.255 -3.525 22.994 1.00 90.31 200 GLN A CA 1
ATOM 1612 C C . GLN A 1 200 ? -21.725 -2.080 22.816 1.00 90.31 200 GLN A C 1
ATOM 1614 O O . GLN A 1 200 ? -22.380 -1.765 21.828 1.00 90.31 200 GLN A O 1
ATOM 1619 N N . GLU A 1 201 ? -21.346 -1.212 23.749 1.00 91.44 201 GLU A N 1
ATOM 1620 C CA . GLU A 1 201 ? -21.680 0.208 23.814 1.00 91.44 201 GLU A CA 1
ATOM 1621 C C . GLU A 1 201 ? -20.922 1.039 22.772 1.00 91.44 201 GLU A C 1
ATOM 1623 O O . GLU A 1 201 ? -21.297 2.174 22.482 1.00 91.44 201 GLU A O 1
ATOM 1628 N N . THR A 1 202 ? -19.850 0.487 22.203 1.00 91.69 202 THR A N 1
ATOM 1629 C CA . THR A 1 202 ? -19.071 1.151 21.161 1.00 91.69 202 THR A CA 1
ATOM 1630 C C . THR A 1 202 ? -19.913 1.329 19.906 1.00 91.69 202 THR A C 1
ATOM 1632 O O . THR A 1 202 ? -20.471 0.370 19.372 1.00 91.69 202 THR A O 1
ATOM 1635 N N . GLU A 1 203 ? -19.925 2.547 19.365 1.00 92.44 203 GLU A N 1
ATOM 1636 C CA . GLU A 1 203 ? -20.500 2.831 18.052 1.00 92.44 203 GLU A CA 1
ATOM 1637 C C . GLU A 1 203 ? -19.625 2.205 16.952 1.00 92.44 203 GLU A C 1
ATOM 1639 O O . GLU A 1 203 ? -18.755 2.849 16.362 1.00 92.44 203 GLU A O 1
ATOM 1644 N N . LYS A 1 204 ? -19.828 0.905 16.703 1.00 92.56 204 LYS A N 1
ATOM 1645 C CA . LYS A 1 204 ? -18.939 0.083 15.866 1.00 92.56 204 LYS A CA 1
ATOM 1646 C C . LYS A 1 204 ? -18.775 0.628 14.455 1.00 92.56 204 LYS A C 1
ATOM 1648 O O . LYS A 1 204 ? -17.665 0.614 13.943 1.00 92.56 204 LYS A O 1
ATOM 1653 N N . ASN A 1 205 ? -19.841 1.151 13.850 1.00 90.38 205 ASN A N 1
ATOM 1654 C CA . ASN A 1 205 ? -19.777 1.715 12.500 1.00 90.38 205 ASN A CA 1
ATOM 1655 C C . ASN A 1 205 ? -18.793 2.888 12.437 1.00 90.38 205 ASN A C 1
ATOM 1657 O O . ASN A 1 205 ? -17.880 2.885 11.614 1.00 90.38 205 ASN A O 1
ATOM 1661 N N . TYR A 1 206 ? -18.923 3.840 13.362 1.00 89.56 206 TYR A N 1
ATOM 1662 C CA . TYR A 1 206 ? -18.025 4.986 13.434 1.00 89.56 206 TYR A CA 1
ATOM 1663 C C . TYR A 1 206 ? -16.592 4.571 13.777 1.00 89.56 206 TYR A C 1
ATOM 1665 O O . TYR A 1 206 ? -15.635 5.028 13.151 1.00 89.56 206 TYR A O 1
ATOM 1673 N N . GLU A 1 207 ? -16.426 3.660 14.735 1.00 93.38 207 GLU A N 1
ATOM 1674 C CA . GLU A 1 207 ? -15.098 3.192 15.117 1.00 93.38 207 GLU A CA 1
ATOM 1675 C C . GLU A 1 207 ? -14.407 2.445 13.966 1.00 93.38 207 GLU A C 1
ATOM 1677 O O . GLU A 1 207 ? -13.215 2.637 13.729 1.00 93.38 207 GLU A O 1
ATOM 1682 N N . CYS A 1 208 ? -15.158 1.679 13.174 1.00 93.75 208 CYS A N 1
ATOM 1683 C CA . CYS A 1 208 ? -14.647 1.039 11.969 1.00 93.75 208 CYS A CA 1
ATOM 1684 C C . CYS A 1 208 ? -14.276 2.044 10.870 1.00 93.75 208 CYS A C 1
ATOM 1686 O O . CYS A 1 208 ? -13.274 1.832 10.184 1.00 93.75 208 CYS A O 1
ATOM 1688 N N . LEU A 1 209 ? -15.000 3.161 10.722 1.00 91.88 209 LEU A N 1
ATOM 1689 C CA . LEU A 1 209 ? -14.585 4.255 9.832 1.00 91.88 209 LEU A CA 1
ATOM 1690 C C . LEU A 1 209 ? -13.261 4.881 10.286 1.00 91.88 209 LEU A C 1
ATOM 1692 O O . LEU A 1 209 ? -12.360 5.083 9.469 1.00 91.88 209 LEU A O 1
ATOM 1696 N N . MET A 1 210 ? -13.102 5.114 11.592 1.00 91.50 210 MET A N 1
ATOM 1697 C CA . MET A 1 210 ? -11.845 5.601 12.166 1.00 91.50 210 MET A CA 1
ATOM 1698 C C . MET A 1 210 ? -10.688 4.622 11.933 1.00 91.50 210 MET A C 1
ATOM 1700 O O . MET A 1 210 ? -9.587 5.057 11.596 1.00 91.50 210 MET A O 1
ATOM 1704 N N . VAL A 1 211 ? -10.929 3.314 12.070 1.00 94.88 211 VAL A N 1
ATOM 1705 C CA . VAL A 1 211 ? -9.942 2.261 11.777 1.00 94.88 211 VAL A CA 1
ATOM 1706 C C . VAL A 1 211 ? -9.532 2.284 10.308 1.00 94.88 211 VAL A C 1
ATOM 1708 O O . VAL A 1 211 ? -8.336 2.332 10.021 1.00 94.88 211 VAL A O 1
ATOM 1711 N N . LYS A 1 212 ? -10.492 2.299 9.370 1.00 93.75 212 LYS A N 1
ATOM 1712 C CA . LYS A 1 212 ? -10.199 2.370 7.925 1.00 93.75 212 LYS A CA 1
ATOM 1713 C C . LYS A 1 212 ? -9.359 3.604 7.593 1.00 93.75 212 LYS A C 1
ATOM 1715 O O . LYS A 1 212 ? -8.377 3.511 6.860 1.00 93.75 212 LYS A O 1
ATOM 1720 N N . TRP A 1 213 ? -9.717 4.752 8.164 1.00 91.50 213 TRP A N 1
ATOM 1721 C CA . TRP A 1 213 ? -8.987 5.996 7.956 1.00 91.50 213 TRP A CA 1
ATOM 1722 C C . TRP A 1 213 ? -7.567 5.954 8.536 1.00 91.50 213 TRP A C 1
ATOM 1724 O O . TRP A 1 213 ? -6.616 6.308 7.840 1.00 91.50 213 TRP A O 1
ATOM 1734 N N . ALA A 1 214 ? -7.402 5.470 9.769 1.00 93.75 214 ALA A N 1
ATOM 1735 C CA . ALA A 1 214 ? -6.093 5.329 10.402 1.00 93.75 214 ALA A CA 1
ATOM 1736 C C . ALA A 1 214 ? -5.188 4.346 9.637 1.00 93.75 214 ALA A C 1
ATOM 1738 O O . ALA A 1 214 ? -4.022 4.654 9.402 1.00 93.75 214 ALA A O 1
ATOM 1739 N N . LEU A 1 215 ? -5.723 3.206 9.183 1.00 94.69 215 LEU A N 1
ATOM 1740 C CA . LEU A 1 215 ? -4.990 2.245 8.350 1.00 94.69 215 LEU A CA 1
ATOM 1741 C C . LEU A 1 215 ? -4.536 2.865 7.025 1.00 94.69 215 LEU A C 1
ATOM 1743 O O . LEU A 1 215 ? -3.393 2.652 6.632 1.00 94.69 215 LEU A O 1
ATOM 1747 N N . ASN A 1 216 ? -5.379 3.671 6.372 1.00 92.31 216 ASN A N 1
ATOM 1748 C CA . ASN A 1 216 ? -4.987 4.404 5.165 1.00 92.31 216 ASN A CA 1
ATOM 1749 C C . ASN A 1 216 ? -3.877 5.418 5.431 1.00 92.31 216 ASN A C 1
ATOM 1751 O O . ASN A 1 216 ? -2.929 5.504 4.658 1.00 92.31 216 ASN A O 1
ATOM 1755 N N . LYS A 1 217 ? -3.946 6.154 6.542 1.00 91.88 217 LYS A N 1
ATOM 1756 C CA . LYS A 1 217 ? -2.888 7.109 6.884 1.00 91.88 217 LYS A CA 1
ATOM 1757 C C . LYS A 1 217 ? -1.569 6.436 7.222 1.00 91.88 217 LYS A C 1
ATOM 1759 O O . LYS A 1 217 ? -0.522 6.895 6.782 1.00 91.88 217 LYS A O 1
ATOM 1764 N N . ILE A 1 218 ? -1.614 5.320 7.940 1.00 93.19 218 ILE A N 1
ATOM 1765 C CA . ILE A 1 218 ? -0.427 4.503 8.191 1.00 93.19 218 ILE A CA 1
ATOM 1766 C C . ILE A 1 218 ? 0.119 3.919 6.884 1.00 93.19 218 ILE A C 1
ATOM 1768 O O . ILE A 1 218 ? 1.333 3.909 6.693 1.00 93.19 218 ILE A O 1
ATOM 1772 N N . TYR A 1 219 ? -0.753 3.462 5.981 1.00 91.81 219 TYR A N 1
ATOM 1773 C CA . TYR A 1 219 ? -0.353 2.996 4.657 1.00 91.81 219 TYR A CA 1
ATOM 1774 C C . TYR A 1 219 ? 0.429 4.078 3.915 1.00 91.81 219 TYR A C 1
ATOM 1776 O O . TYR A 1 219 ? 1.570 3.818 3.547 1.00 91.81 219 TYR A O 1
ATOM 1784 N N . ASP A 1 220 ? -0.126 5.287 3.777 1.00 89.88 220 ASP A N 1
ATOM 1785 C CA . ASP A 1 220 ? 0.527 6.412 3.095 1.00 89.88 220 ASP A CA 1
ATOM 1786 C C . ASP A 1 220 ? 1.955 6.625 3.634 1.00 89.88 220 ASP A C 1
ATOM 1788 O O . ASP A 1 220 ? 2.925 6.569 2.873 1.00 89.88 220 ASP A O 1
ATOM 1792 N N . ILE A 1 221 ? 2.095 6.721 4.961 1.00 90.50 221 ILE A N 1
ATOM 1793 C CA . ILE A 1 221 ? 3.384 6.898 5.648 1.00 90.50 221 ILE A CA 1
ATOM 1794 C C . ILE A 1 221 ? 4.344 5.738 5.339 1.00 90.50 221 ILE A C 1
ATOM 1796 O O . ILE A 1 221 ? 5.497 5.960 4.964 1.00 90.50 221 ILE A O 1
ATOM 1800 N N . HIS A 1 222 ? 3.895 4.485 5.450 1.00 90.12 222 HIS A N 1
ATOM 1801 C CA . HIS A 1 222 ? 4.739 3.324 5.153 1.00 90.12 222 HIS A CA 1
ATOM 1802 C C . HIS A 1 222 ? 5.186 3.293 3.688 1.00 90.12 222 HIS A C 1
ATOM 1804 O O . HIS A 1 222 ? 6.345 2.986 3.412 1.00 90.12 222 HIS A O 1
ATOM 1810 N N . THR A 1 223 ? 4.304 3.629 2.742 1.00 86.69 223 THR A N 1
ATOM 1811 C CA . THR A 1 223 ? 4.663 3.654 1.316 1.00 86.69 223 THR A CA 1
ATOM 1812 C C . THR A 1 223 ? 5.697 4.732 1.001 1.00 86.69 223 THR A C 1
ATOM 1814 O O . THR A 1 223 ? 6.627 4.498 0.220 1.00 86.69 223 THR A O 1
ATOM 1817 N N . GLN A 1 224 ? 5.591 5.890 1.654 1.00 85.75 224 GLN A N 1
ATOM 1818 C CA . GLN A 1 224 ? 6.498 7.014 1.470 1.00 85.75 224 GLN A CA 1
ATOM 1819 C C . GLN A 1 224 ? 7.868 6.733 2.084 1.00 85.75 224 GLN A C 1
ATOM 1821 O O . GLN A 1 224 ? 8.898 6.890 1.419 1.00 85.75 224 GLN A O 1
ATOM 1826 N N . HIS A 1 225 ? 7.901 6.212 3.308 1.00 86.62 225 HIS A N 1
ATOM 1827 C CA . HIS A 1 225 ? 9.139 6.157 4.081 1.00 86.62 225 HIS A CA 1
ATOM 1828 C C . HIS A 1 225 ? 9.803 4.790 4.091 1.00 86.62 225 HIS A C 1
ATOM 1830 O O . HIS A 1 225 ? 11.021 4.750 4.004 1.00 86.62 225 HIS A O 1
ATOM 1836 N N . CYS A 1 226 ? 9.055 3.689 4.093 1.00 87.06 226 CYS A N 1
ATOM 1837 C CA . CYS A 1 226 ? 9.601 2.366 4.406 1.00 87.06 226 CYS A CA 1
ATOM 1838 C C . CYS A 1 226 ? 9.811 1.488 3.170 1.00 87.06 226 CYS A C 1
ATOM 1840 O O . CYS A 1 226 ? 9.188 1.697 2.126 1.00 87.06 226 CYS A O 1
ATOM 1842 N N . PHE A 1 227 ? 10.711 0.505 3.278 1.00 83.81 227 PHE A N 1
ATOM 1843 C CA . PHE A 1 227 ? 10.967 -0.470 2.212 1.00 83.81 227 PHE A CA 1
ATOM 1844 C C . PHE A 1 227 ? 9.900 -1.577 2.150 1.00 83.81 227 PHE A C 1
ATOM 1846 O O . PHE A 1 227 ? 9.438 -1.936 1.061 1.00 83.81 227 PHE A O 1
ATOM 1853 N N . HIS A 1 228 ? 9.476 -2.082 3.312 1.00 82.12 228 HIS A N 1
ATOM 1854 C CA . HIS A 1 228 ? 8.425 -3.091 3.446 1.00 82.12 228 HIS A CA 1
ATOM 1855 C C . HIS A 1 228 ? 7.076 -2.451 3.802 1.00 82.12 228 HIS A C 1
ATOM 1857 O O . HIS A 1 228 ? 7.000 -1.621 4.703 1.00 82.12 228 HIS A O 1
ATOM 1863 N N . THR A 1 229 ? 5.995 -2.883 3.145 1.00 75.44 229 THR A N 1
ATOM 1864 C CA . THR A 1 229 ? 4.619 -2.415 3.423 1.00 75.44 229 THR A CA 1
ATOM 1865 C C . THR A 1 229 ? 3.752 -3.426 4.170 1.00 75.44 229 THR A C 1
ATOM 1867 O O . THR A 1 229 ? 2.628 -3.108 4.557 1.00 75.44 229 THR A O 1
ATOM 1870 N N . ILE A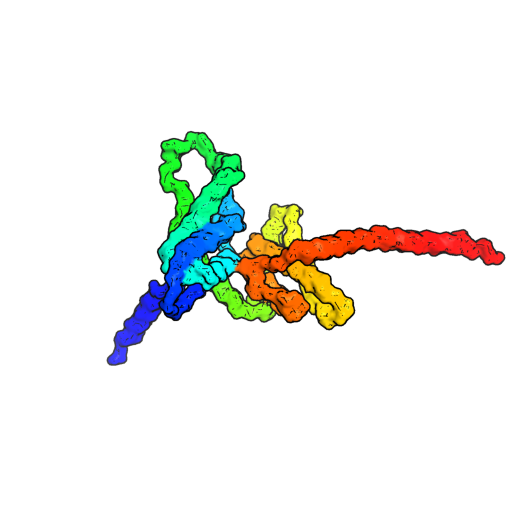 1 230 ? 4.299 -4.608 4.468 1.00 85.25 230 ILE A N 1
ATOM 1871 C CA . ILE A 1 230 ? 3.650 -5.651 5.277 1.00 85.25 230 ILE A CA 1
ATOM 1872 C C . ILE A 1 230 ? 3.209 -5.150 6.660 1.00 85.25 230 ILE A C 1
ATOM 1874 O O . ILE A 1 230 ? 2.262 -5.662 7.247 1.00 85.25 230 ILE A O 1
ATOM 1878 N N . MET A 1 231 ? 3.845 -4.099 7.178 1.00 87.00 231 MET A N 1
ATOM 1879 C CA . MET A 1 231 ? 3.516 -3.531 8.481 1.00 87.00 231 MET A CA 1
ATOM 1880 C C . MET A 1 231 ? 2.070 -3.051 8.582 1.00 87.00 231 MET A C 1
ATOM 1882 O O . MET A 1 231 ? 1.432 -3.297 9.602 1.00 87.00 231 MET A O 1
ATOM 1886 N N . THR A 1 232 ? 1.521 -2.413 7.541 1.00 90.25 232 THR A N 1
ATOM 1887 C CA . THR A 1 232 ? 0.118 -1.958 7.567 1.00 90.25 232 THR A CA 1
ATOM 1888 C C . THR A 1 232 ? -0.835 -3.147 7.641 1.00 90.25 232 THR A C 1
ATOM 1890 O O . THR A 1 232 ? -1.762 -3.145 8.451 1.00 90.25 232 THR A O 1
ATOM 1893 N N . ARG A 1 233 ? -0.572 -4.194 6.848 1.00 90.44 233 ARG A N 1
ATOM 1894 C CA . ARG A 1 233 ? -1.311 -5.458 6.917 1.00 90.44 233 ARG A CA 1
ATOM 1895 C C . ARG A 1 233 ? -1.218 -6.065 8.313 1.00 90.44 233 ARG A C 1
ATOM 1897 O O . ARG A 1 233 ? -2.245 -6.404 8.885 1.00 90.44 233 ARG A O 1
ATOM 1904 N N . CYS A 1 234 ? -0.027 -6.144 8.898 1.00 90.25 234 CYS A N 1
ATOM 1905 C CA . CYS A 1 234 ? 0.137 -6.741 10.219 1.00 90.25 234 CYS A CA 1
ATOM 1906 C C . CYS A 1 234 ? -0.518 -5.941 11.343 1.00 90.25 234 CYS A C 1
ATOM 1908 O O . CYS A 1 234 ? -1.042 -6.542 12.277 1.00 90.25 234 CYS A O 1
ATOM 1910 N N . LEU A 1 235 ? -0.543 -4.610 11.260 1.00 92.00 235 LEU A N 1
ATOM 1911 C CA . LEU A 1 235 ? -1.336 -3.788 12.180 1.00 92.00 235 LEU A CA 1
ATOM 1912 C C . LEU A 1 235 ? -2.832 -4.095 12.043 1.00 92.00 235 LEU A C 1
ATOM 1914 O O . LEU A 1 235 ? -3.538 -4.172 13.046 1.00 92.00 235 LEU A O 1
ATOM 1918 N N . CYS A 1 236 ? -3.296 -4.321 10.814 1.00 93.75 236 CYS A N 1
ATOM 1919 C CA . CYS A 1 236 ? -4.677 -4.686 10.538 1.00 93.75 236 CYS A CA 1
ATOM 1920 C C . CYS A 1 236 ? -5.041 -6.078 11.092 1.00 93.75 236 CYS A C 1
ATOM 1922 O O . CYS A 1 236 ? -6.032 -6.214 11.814 1.00 93.75 236 CYS A O 1
ATOM 1924 N N . GLU A 1 237 ? -4.212 -7.093 10.822 1.00 92.19 237 GLU A N 1
ATOM 1925 C CA . GLU A 1 237 ? -4.421 -8.475 11.276 1.00 92.19 237 GLU A CA 1
ATOM 1926 C C . GLU A 1 237 ? -4.352 -8.592 12.805 1.00 92.19 237 GLU A C 1
ATOM 1928 O O . GLU A 1 237 ? -5.238 -9.182 13.421 1.00 92.19 237 GLU A O 1
ATOM 1933 N N . ARG A 1 238 ? -3.351 -7.969 13.447 1.00 91.06 238 ARG A N 1
ATOM 1934 C CA . ARG A 1 238 ? -3.213 -7.955 14.918 1.00 91.06 238 ARG A CA 1
ATOM 1935 C C . ARG A 1 238 ? -4.372 -7.246 15.619 1.00 91.06 238 ARG A C 1
ATOM 1937 O O . ARG A 1 238 ? -4.650 -7.529 16.785 1.00 91.06 238 ARG A O 1
ATOM 1944 N N . GLY A 1 239 ? -5.018 -6.311 14.925 1.00 91.31 239 GLY A N 1
ATOM 1945 C CA . GLY A 1 239 ? -6.222 -5.627 15.384 1.00 91.31 239 GLY A CA 1
ATOM 1946 C C . GLY A 1 239 ? -7.508 -6.439 15.227 1.00 91.31 239 GLY A C 1
ATOM 1947 O O . GLY A 1 239 ? -8.547 -6.000 15.711 1.00 91.31 239 GLY A O 1
ATOM 1948 N N . GLU A 1 240 ? -7.460 -7.597 14.555 1.00 93.62 240 GLU A N 1
ATOM 1949 C CA . GLU A 1 240 ? -8.634 -8.396 14.171 1.00 93.62 240 GLU A CA 1
ATOM 1950 C C . GLU A 1 240 ? -9.692 -7.574 13.402 1.00 93.62 240 GLU A C 1
ATOM 1952 O O . GLU A 1 240 ? -10.895 -7.849 13.452 1.00 93.62 240 GLU A O 1
ATOM 1957 N N . PHE A 1 241 ? -9.265 -6.546 12.658 1.00 95.25 241 PHE A N 1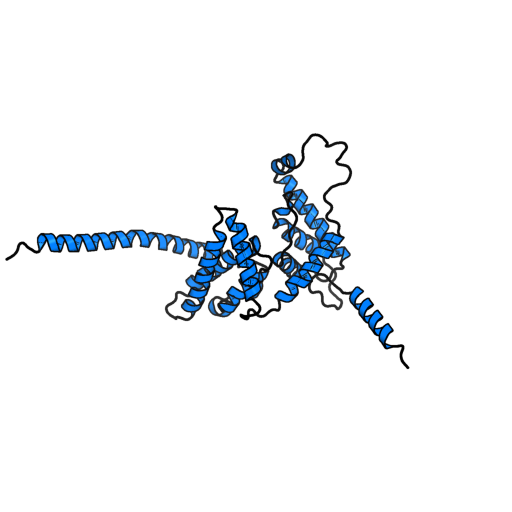
ATOM 1958 C CA . PHE A 1 241 ? -10.194 -5.632 11.986 1.00 95.25 241 PHE A CA 1
ATOM 1959 C C . PHE A 1 241 ? -10.895 -6.253 10.776 1.00 95.25 241 PHE A C 1
ATOM 1961 O O . PHE A 1 241 ? -11.936 -5.741 10.360 1.00 95.25 241 PHE A O 1
ATOM 1968 N N . GLU A 1 242 ? -10.406 -7.379 10.247 1.00 93.50 242 GLU A N 1
ATOM 1969 C CA . GLU A 1 242 ? -11.177 -8.165 9.274 1.00 93.50 242 GLU A CA 1
ATOM 1970 C C . GLU A 1 242 ? -12.483 -8.658 9.889 1.00 93.50 242 GLU A C 1
ATOM 1972 O O . GLU A 1 242 ? -13.559 -8.490 9.319 1.00 93.50 242 GLU A O 1
ATOM 1977 N N . LYS A 1 243 ? -12.396 -9.198 11.106 1.00 92.38 243 LYS A N 1
ATOM 1978 C CA . LYS A 1 243 ? -13.533 -9.740 11.844 1.00 92.38 243 LYS A CA 1
ATOM 1979 C C . LYS A 1 243 ? -14.444 -8.637 12.371 1.00 92.38 243 LYS A C 1
ATOM 1981 O O . LYS A 1 243 ? -15.661 -8.765 12.294 1.00 92.38 243 LYS A O 1
ATOM 1986 N N . HIS A 1 244 ? -13.870 -7.571 12.926 1.00 93.06 244 HIS A N 1
ATOM 1987 C CA . HIS A 1 244 ? -14.657 -6.515 13.566 1.00 93.06 244 HIS A CA 1
ATOM 1988 C C . HIS A 1 244 ? -15.231 -5.489 12.587 1.00 93.06 244 HIS A C 1
ATOM 1990 O O . HIS A 1 244 ? -16.322 -4.979 12.828 1.00 93.06 244 HIS A O 1
ATOM 1996 N N . CYS A 1 245 ? -14.514 -5.191 11.502 1.00 92.94 245 CYS A N 1
ATOM 1997 C CA . CYS A 1 245 ? -14.820 -4.076 10.606 1.00 92.94 245 CYS A CA 1
ATOM 1998 C C . CYS A 1 245 ? -14.910 -4.466 9.125 1.00 92.94 245 CYS A C 1
ATOM 2000 O O . CYS A 1 245 ? -15.086 -3.585 8.281 1.00 92.94 245 CYS A O 1
ATOM 2002 N N . GLY A 1 246 ? -14.770 -5.753 8.782 1.00 91.56 246 GLY A N 1
ATOM 2003 C CA . GLY A 1 246 ? -14.843 -6.226 7.396 1.00 91.56 246 GLY A CA 1
ATOM 2004 C C . GLY A 1 246 ? -13.714 -5.703 6.503 1.00 91.56 246 GLY A C 1
ATOM 2005 O O . GLY A 1 246 ? -13.865 -5.650 5.283 1.00 91.56 246 GLY A O 1
ATOM 2006 N N . VAL A 1 247 ? -12.600 -5.263 7.093 1.00 92.06 247 VAL A N 1
ATOM 2007 C CA . VAL A 1 247 ? -11.426 -4.804 6.342 1.00 92.06 247 VAL A CA 1
ATOM 2008 C C . VAL A 1 247 ? -10.736 -6.017 5.722 1.00 92.06 247 VAL A C 1
ATOM 2010 O O . VAL A 1 247 ? -10.580 -7.027 6.386 1.00 92.06 247 VAL A O 1
ATOM 2013 N N . LYS A 1 248 ? -10.302 -5.947 4.462 1.00 91.25 248 LYS A N 1
ATOM 2014 C CA . LYS A 1 248 ? -9.465 -6.998 3.861 1.00 91.25 248 LYS A CA 1
ATOM 2015 C C . LYS A 1 248 ? -7.999 -6.656 4.113 1.00 91.25 248 LYS A C 1
ATOM 2017 O O . LYS A 1 248 ? -7.410 -5.894 3.349 1.00 91.25 248 LYS A O 1
ATOM 2022 N N . CYS A 1 249 ? -7.418 -7.159 5.199 1.00 90.12 249 CYS A N 1
ATOM 2023 C CA . CYS A 1 249 ? -6.056 -6.811 5.602 1.00 90.12 249 CYS A CA 1
ATOM 2024 C C . CYS A 1 249 ? -5.016 -7.274 4.574 1.00 90.12 249 CYS A C 1
ATOM 2026 O O . CYS A 1 249 ? -4.026 -6.579 4.367 1.00 90.12 249 CYS A O 1
ATOM 2028 N N . ALA A 1 250 ? -5.253 -8.392 3.882 1.00 84.81 250 ALA A N 1
ATOM 2029 C CA . ALA A 1 250 ? -4.364 -8.875 2.821 1.00 84.81 250 ALA A CA 1
ATOM 2030 C C . ALA A 1 250 ? -4.181 -7.864 1.668 1.00 84.81 250 ALA A C 1
ATOM 2032 O O . ALA A 1 250 ? -3.104 -7.787 1.076 1.00 84.81 250 ALA A O 1
ATOM 2033 N N . ASP A 1 251 ? -5.197 -7.043 1.378 1.00 85.12 251 ASP A N 1
ATOM 2034 C CA . ASP A 1 251 ? -5.142 -6.068 0.281 1.00 85.12 251 ASP A CA 1
ATOM 2035 C C . ASP A 1 251 ? -4.264 -4.845 0.625 1.00 85.12 251 ASP A C 1
ATOM 2037 O O . ASP A 1 251 ? -3.747 -4.184 -0.282 1.00 85.12 251 ASP A O 1
ATOM 2041 N N . LEU A 1 252 ? -4.031 -4.577 1.920 1.00 84.50 252 LEU A N 1
ATOM 2042 C CA . LEU A 1 252 ? -3.275 -3.421 2.431 1.00 84.50 252 LEU A CA 1
ATOM 2043 C C . LEU A 1 252 ? -1.775 -3.450 2.121 1.00 84.50 252 LEU A C 1
ATOM 2045 O O . LEU A 1 252 ? -1.087 -2.460 2.353 1.00 84.50 252 LEU A O 1
ATOM 2049 N N . GLU A 1 253 ? -1.236 -4.554 1.608 1.00 78.94 253 GLU A N 1
ATOM 2050 C CA . GLU A 1 253 ? 0.143 -4.570 1.104 1.00 78.94 253 GLU A CA 1
ATOM 2051 C C . GLU A 1 253 ? 0.274 -3.924 -0.276 1.00 78.94 253 GLU A C 1
ATOM 2053 O O . GLU A 1 253 ? 1.357 -3.457 -0.644 1.00 78.94 253 GLU A O 1
ATOM 2058 N N . VAL A 1 254 ? -0.821 -3.931 -1.038 1.00 73.88 254 VAL A N 1
ATOM 2059 C CA . VAL A 1 254 ? -0.842 -3.617 -2.468 1.00 73.88 254 VAL A CA 1
ATOM 2060 C C . VAL A 1 254 ? -1.580 -2.312 -2.732 1.00 73.88 254 VAL A C 1
ATOM 2062 O O . VAL A 1 254 ? -1.131 -1.503 -3.543 1.00 73.88 254 VAL A O 1
ATOM 2065 N N . HIS A 1 255 ? -2.695 -2.084 -2.038 1.00 80.88 255 HIS A N 1
ATOM 2066 C CA . HIS A 1 255 ? -3.579 -0.951 -2.276 1.00 80.88 255 HIS A CA 1
ATOM 2067 C C . HIS A 1 255 ? -4.021 -0.295 -0.963 1.00 80.88 255 HIS A C 1
ATOM 2069 O O . HIS A 1 255 ? -4.220 -0.996 0.031 1.00 80.88 255 HIS A O 1
ATOM 2075 N N . PRO A 1 256 ? -4.255 1.030 -0.960 1.00 82.38 256 PRO A 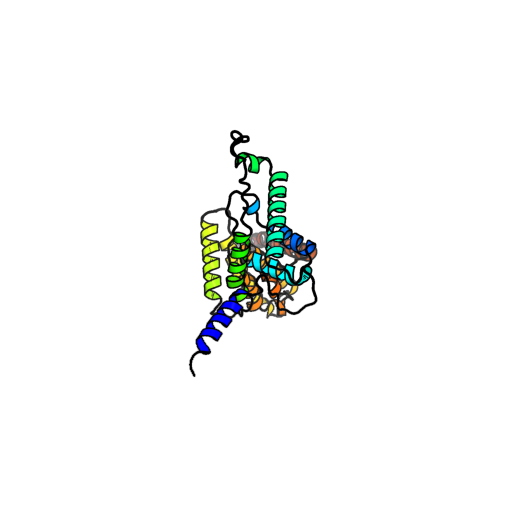N 1
ATOM 2076 C CA . PRO A 1 256 ? -4.971 1.662 0.139 1.00 82.38 256 PRO A CA 1
ATOM 2077 C C . PRO A 1 256 ? -6.417 1.146 0.189 1.00 82.38 256 PRO A C 1
ATOM 2079 O O . PRO A 1 256 ? -6.993 0.736 -0.827 1.00 82.38 256 PRO A O 1
ATOM 2082 N N . LEU A 1 257 ? -7.033 1.204 1.369 1.00 85.44 257 LEU A N 1
ATOM 2083 C CA . LEU A 1 257 ? -8.452 0.915 1.540 1.00 85.44 257 LEU A CA 1
ATOM 2084 C C . LEU A 1 257 ? -9.281 1.934 0.771 1.00 85.44 257 LEU A C 1
ATOM 2086 O O . LEU A 1 257 ? -9.079 3.147 0.870 1.00 85.44 257 LEU A O 1
ATOM 2090 N N . LYS A 1 258 ? -10.277 1.431 0.048 1.00 82.50 258 LYS A N 1
ATOM 2091 C CA . LYS A 1 258 ? -11.288 2.273 -0.580 1.00 82.50 258 LYS A CA 1
ATOM 2092 C C . LYS A 1 258 ? -12.274 2.714 0.494 1.00 82.50 258 LYS A C 1
ATOM 2094 O O . LYS A 1 258 ? -12.977 1.880 1.058 1.00 82.50 258 LYS A O 1
ATOM 2099 N N . ILE A 1 259 ? -12.287 4.010 0.768 1.00 81.19 259 ILE A N 1
ATOM 2100 C CA . ILE A 1 259 ? -13.321 4.672 1.561 1.00 81.19 259 ILE A CA 1
ATOM 2101 C C . ILE A 1 259 ? -14.221 5.368 0.544 1.00 81.19 259 ILE A C 1
ATOM 2103 O O . ILE A 1 259 ? -13.718 6.084 -0.322 1.00 81.19 259 ILE A O 1
ATOM 2107 N N . SER A 1 260 ? -15.521 5.092 0.584 1.00 82.69 260 SER A N 1
ATOM 2108 C CA . SER A 1 260 ? -16.482 5.776 -0.284 1.00 82.69 260 SER A CA 1
ATOM 2109 C C . SER A 1 260 ? -16.607 7.256 0.092 1.00 82.69 260 SER A C 1
ATOM 2111 O O . SER A 1 260 ? -16.331 7.640 1.228 1.00 82.69 260 SER A O 1
ATOM 2113 N N . GLU A 1 261 ? -17.041 8.094 -0.851 1.00 80.12 261 GLU A N 1
ATOM 2114 C CA . GLU A 1 261 ? -17.272 9.523 -0.580 1.00 80.12 261 GLU A CA 1
ATOM 2115 C C . GLU A 1 261 ? -18.292 9.730 0.550 1.00 80.12 261 GLU A C 1
ATOM 2117 O O . GLU A 1 261 ? -18.115 10.605 1.389 1.00 80.12 261 GLU A O 1
ATOM 2122 N N . GLU A 1 262 ? -19.314 8.877 0.635 1.00 82.94 262 GLU A N 1
ATOM 2123 C CA . GLU A 1 262 ? -20.315 8.914 1.707 1.00 82.94 262 GLU A CA 1
ATOM 2124 C C . GLU A 1 262 ? -19.699 8.612 3.081 1.00 82.94 262 GLU A C 1
ATOM 2126 O O . GLU A 1 262 ? -19.881 9.378 4.027 1.00 82.94 262 GLU A O 1
ATOM 2131 N N . GLU A 1 263 ? -18.909 7.536 3.183 1.00 83.88 263 GLU A N 1
ATOM 2132 C CA . GLU A 1 263 ? -18.175 7.186 4.407 1.00 83.88 263 GLU A CA 1
ATOM 2133 C C . GLU A 1 263 ? -17.195 8.296 4.819 1.00 83.88 263 GLU A C 1
ATOM 2135 O O . GLU A 1 263 ? -16.995 8.562 6.008 1.00 83.88 263 GLU A O 1
ATOM 2140 N N . TRP A 1 264 ? -16.573 8.953 3.838 1.00 80.94 264 TRP A N 1
ATOM 2141 C CA . TRP A 1 264 ? -15.654 10.057 4.075 1.00 80.94 264 TRP A CA 1
ATOM 2142 C C . TRP A 1 264 ? -16.366 11.319 4.567 1.00 80.94 264 TRP A C 1
ATOM 2144 O O . TRP A 1 264 ? -15.887 11.956 5.509 1.00 80.94 264 TRP A O 1
ATOM 2154 N N . GLU A 1 265 ? -17.513 11.669 3.988 1.00 82.94 265 GLU A N 1
ATOM 2155 C CA . GLU A 1 265 ? -18.321 12.804 4.437 1.00 82.94 265 GLU A CA 1
ATOM 2156 C C . GLU A 1 265 ? -18.904 12.578 5.836 1.00 82.94 265 GLU A C 1
ATOM 2158 O O . GLU A 1 265 ? -18.867 13.490 6.668 1.00 82.94 265 GLU A O 1
ATOM 2163 N N . GLU A 1 266 ? -19.354 11.360 6.158 1.00 83.94 266 GLU A N 1
ATOM 2164 C CA . GLU A 1 266 ? -19.788 11.023 7.519 1.00 83.94 266 GLU A CA 1
ATOM 2165 C C . GLU A 1 266 ? -18.647 11.219 8.527 1.00 83.94 266 GLU A C 1
ATOM 2167 O O . GLU A 1 266 ? -18.807 11.895 9.554 1.00 83.94 266 GLU A O 1
ATOM 2172 N N . LEU A 1 267 ? -17.473 10.666 8.218 1.00 82.62 267 LEU A N 1
ATOM 2173 C CA . LEU A 1 267 ? -16.290 10.785 9.060 1.00 82.62 267 LEU A CA 1
ATOM 2174 C C . LEU A 1 267 ? -15.884 12.254 9.247 1.00 82.62 267 LEU A C 1
ATOM 2176 O O . LEU A 1 267 ? -15.671 12.711 10.374 1.00 82.62 267 LEU A O 1
ATOM 2180 N N . ARG A 1 268 ? -15.808 13.010 8.148 1.00 81.88 268 ARG A N 1
ATOM 2181 C CA . ARG A 1 268 ? -15.463 14.435 8.139 1.00 81.88 268 ARG A CA 1
ATOM 2182 C C . ARG A 1 268 ? -16.445 15.236 8.987 1.00 81.88 268 ARG A C 1
ATOM 2184 O O . ARG A 1 268 ? -16.009 16.004 9.847 1.00 81.88 268 ARG A O 1
ATOM 2191 N N . SER A 1 269 ? -17.747 15.036 8.796 1.00 81.25 269 SER A N 1
ATOM 2192 C CA . SER A 1 269 ? -18.789 15.713 9.568 1.00 81.25 269 SER A CA 1
ATOM 2193 C C . SER A 1 269 ? -18.577 15.515 11.070 1.00 81.25 269 SER A C 1
ATOM 2195 O O . SER A 1 269 ? -18.502 16.489 11.824 1.00 81.25 269 SER A O 1
ATOM 2197 N N . ARG A 1 270 ? -18.365 14.277 11.522 1.00 77.50 270 ARG A N 1
ATOM 2198 C CA . ARG A 1 270 ? -18.177 13.966 12.949 1.00 77.50 270 ARG A CA 1
ATOM 2199 C C . ARG A 1 270 ? -16.876 14.529 13.527 1.00 77.50 270 ARG A C 1
ATOM 2201 O O . ARG A 1 270 ? -16.888 15.072 14.633 1.00 77.50 270 ARG A O 1
ATOM 2208 N N . LEU A 1 271 ? -15.777 14.494 12.768 1.00 77.50 271 LEU A N 1
ATOM 2209 C CA . LEU A 1 271 ? -14.509 15.122 13.166 1.00 77.50 271 LEU A CA 1
ATOM 2210 C C . LEU A 1 271 ? -14.651 16.643 13.357 1.00 77.50 271 LEU A C 1
ATOM 2212 O O . LEU A 1 271 ? -14.052 17.217 14.271 1.00 77.50 271 LEU A O 1
ATOM 2216 N N . HIS A 1 272 ? -15.466 17.308 12.533 1.00 72.75 272 HIS A N 1
ATOM 2217 C CA . HIS A 1 272 ? -15.754 18.736 12.681 1.00 72.75 272 HIS A CA 1
ATOM 2218 C C . HIS A 1 272 ? -16.692 19.042 13.859 1.00 72.75 272 HIS A C 1
ATOM 2220 O O . HIS A 1 272 ? -16.461 20.024 14.569 1.00 72.75 272 HIS A O 1
ATOM 2226 N N . HIS A 1 273 ? -17.688 18.194 14.134 1.00 59.66 273 HIS A N 1
ATOM 2227 C CA . HIS A 1 273 ? -18.591 18.364 15.280 1.00 59.66 273 HIS A CA 1
ATOM 2228 C C . HIS A 1 273 ? -17.881 18.163 16.631 1.00 59.66 273 HIS A C 1
ATOM 2230 O O . HIS A 1 273 ? -18.147 18.905 17.579 1.00 59.66 273 HIS A O 1
ATOM 2236 N N . GLY A 1 274 ? -16.895 17.261 16.716 1.00 53.81 274 GLY A N 1
ATOM 2237 C CA . GLY A 1 274 ? -16.063 17.088 17.917 1.00 53.81 274 GLY A CA 1
ATOM 2238 C C . GLY A 1 274 ? -15.257 18.340 18.306 1.00 53.81 274 GLY A C 1
ATOM 2239 O O . GLY A 1 274 ? -15.022 18.592 19.488 1.00 53.81 274 GLY A O 1
ATOM 2240 N N . ARG A 1 275 ? -14.907 19.197 17.335 1.00 50.03 275 ARG A N 1
ATOM 2241 C CA . ARG A 1 275 ? -14.260 20.503 17.583 1.00 50.03 275 ARG A CA 1
ATOM 2242 C C . ARG A 1 275 ? -15.199 21.541 18.210 1.00 50.03 275 ARG A C 1
ATOM 2244 O O . ARG A 1 275 ? -14.714 22.482 18.836 1.00 50.03 275 ARG A O 1
ATOM 2251 N N . GLY A 1 276 ? -16.515 21.390 18.055 1.00 45.47 276 GLY A N 1
ATOM 2252 C CA . GLY A 1 276 ? -17.517 22.290 18.636 1.00 45.47 276 GLY A CA 1
ATOM 2253 C C . GLY A 1 276 ? -17.689 22.109 20.147 1.00 45.47 276 GLY A C 1
ATOM 2254 O O . GLY A 1 276 ? -17.884 23.088 20.864 1.00 45.47 276 GLY A O 1
ATOM 2255 N N . ILE A 1 277 ? -17.524 20.879 20.645 1.00 49.31 277 ILE A N 1
ATOM 2256 C CA . ILE A 1 277 ? -17.698 20.527 22.066 1.00 49.31 277 ILE A CA 1
ATOM 2257 C C . ILE A 1 277 ? -16.587 21.141 22.941 1.00 49.31 277 ILE A C 1
ATOM 2259 O O . ILE A 1 277 ? -16.826 21.558 24.074 1.00 49.31 277 ILE A O 1
ATOM 2263 N N . HIS A 1 278 ? -15.380 21.314 22.392 1.00 48.84 278 HIS A N 1
ATOM 2264 C CA . HIS A 1 278 ? -14.275 21.980 23.093 1.00 48.84 278 HIS A CA 1
ATOM 2265 C C . HIS A 1 278 ? -14.502 23.478 23.355 1.00 48.84 278 HIS A C 1
ATOM 2267 O O . HIS A 1 278 ? -13.793 24.049 24.181 1.00 48.84 278 HIS A O 1
ATOM 2273 N N . LYS A 1 279 ? -15.469 24.127 22.691 1.00 49.41 279 LYS A N 1
ATOM 2274 C CA . LYS A 1 279 ? -15.818 25.532 22.967 1.00 49.41 279 LYS A CA 1
ATOM 2275 C C . LYS A 1 279 ? -16.881 25.677 24.055 1.00 49.41 279 LYS A C 1
ATOM 2277 O O . LYS A 1 279 ? -16.888 26.688 24.745 1.00 49.41 279 LYS A O 1
ATOM 2282 N N . THR A 1 280 ? -17.748 24.685 24.246 1.00 52.47 280 THR A N 1
ATOM 2283 C CA . THR A 1 280 ? -18.833 24.730 25.241 1.00 52.47 280 THR A CA 1
ATOM 2284 C C . THR A 1 280 ? -18.400 24.270 26.631 1.00 52.47 280 THR A C 1
ATOM 2286 O O . THR A 1 280 ? -18.862 24.842 27.615 1.00 52.47 280 THR A O 1
ATOM 2289 N N . ILE A 1 281 ? -17.468 23.316 26.743 1.00 58.59 281 ILE A N 1
ATOM 2290 C CA . ILE A 1 281 ? -16.933 22.851 28.039 1.00 58.59 281 ILE A CA 1
ATOM 2291 C C . ILE A 1 281 ? -16.252 23.969 28.861 1.00 58.59 281 ILE A C 1
ATOM 2293 O O . ILE A 1 281 ? -16.588 24.100 30.039 1.00 58.59 281 ILE A O 1
ATOM 2297 N N . PRO A 1 282 ? -15.355 24.818 28.310 1.00 58.94 282 PRO A N 1
ATOM 2298 C CA . PRO A 1 282 ? -14.757 25.897 29.097 1.00 58.94 282 PRO A CA 1
ATOM 2299 C C . PRO A 1 282 ? -15.789 26.956 29.501 1.00 58.94 282 PRO A C 1
ATOM 2301 O O . PRO A 1 282 ? -15.701 27.486 30.599 1.00 58.94 282 PRO A O 1
ATOM 2304 N N . ILE A 1 283 ? -16.805 27.224 28.673 1.00 63.00 283 ILE A N 1
ATOM 2305 C CA . ILE A 1 283 ? -17.873 28.185 28.997 1.00 63.00 283 ILE A CA 1
ATOM 2306 C C . ILE A 1 283 ? -18.754 27.658 30.136 1.00 63.00 283 ILE A C 1
ATOM 2308 O O . ILE A 1 283 ? -19.062 28.406 31.059 1.00 63.00 283 ILE A O 1
ATOM 2312 N N . LEU A 1 284 ? -19.116 26.372 30.117 1.00 62.72 284 LEU A N 1
ATOM 2313 C CA . LEU A 1 284 ? -19.894 25.749 31.188 1.00 62.72 284 LEU A CA 1
ATOM 2314 C C . LEU A 1 284 ? -19.111 25.726 32.510 1.00 62.72 284 LEU A C 1
ATOM 2316 O O . LEU A 1 284 ? -19.670 26.053 33.551 1.00 62.72 284 LEU A O 1
ATOM 2320 N N . LEU A 1 285 ? -17.810 25.416 32.471 1.00 65.38 285 LEU A N 1
ATOM 2321 C CA . LEU A 1 285 ? -16.942 25.461 33.653 1.00 65.38 285 LEU A CA 1
ATOM 2322 C C . LEU A 1 285 ? -16.772 26.886 34.195 1.00 65.38 285 LEU A C 1
ATOM 2324 O O . LEU A 1 285 ? -16.830 27.079 35.405 1.00 65.38 285 LEU A O 1
ATOM 2328 N N . ILE A 1 286 ? -16.640 27.891 33.323 1.00 71.38 286 ILE A N 1
ATOM 2329 C CA . ILE A 1 286 ? -16.595 29.304 33.725 1.00 71.38 286 ILE A CA 1
ATOM 2330 C C . ILE A 1 286 ? -17.924 29.732 34.359 1.00 71.38 286 ILE A C 1
ATOM 2332 O O . ILE A 1 286 ? -17.911 30.387 35.395 1.00 71.38 286 ILE A O 1
ATOM 2336 N N . LEU A 1 287 ? -19.070 29.337 33.796 1.00 70.25 287 LEU A N 1
ATOM 2337 C CA . LEU A 1 287 ? -20.389 29.643 34.362 1.00 70.25 287 LEU A CA 1
ATOM 2338 C C . LEU A 1 287 ? -20.606 28.967 35.723 1.00 70.25 287 LEU A C 1
ATOM 2340 O O . LEU A 1 287 ? -21.139 29.598 36.635 1.00 70.25 287 LEU A O 1
ATOM 2344 N N . ILE A 1 288 ? -20.139 27.726 35.892 1.00 73.81 288 ILE A N 1
ATOM 2345 C CA . ILE A 1 288 ? -20.173 27.023 37.181 1.00 73.81 288 ILE A CA 1
ATOM 2346 C C . ILE A 1 288 ? -19.268 27.738 38.196 1.00 73.81 288 ILE A C 1
ATOM 2348 O O . ILE A 1 288 ? -19.738 28.067 39.283 1.00 73.81 288 ILE A O 1
ATOM 2352 N N . CYS A 1 289 ? -18.026 28.079 37.835 1.00 65.75 289 CYS A N 1
ATOM 2353 C CA . CYS A 1 289 ? -17.117 28.828 38.709 1.00 65.75 289 CYS A CA 1
ATOM 2354 C C . CYS A 1 289 ? -17.670 30.211 39.093 1.00 65.75 289 CYS A C 1
ATOM 2356 O O . CYS A 1 289 ? -17.581 30.614 40.252 1.00 65.75 289 CYS A O 1
ATOM 2358 N N . LEU A 1 290 ? -18.287 30.930 38.152 1.00 71.75 290 LEU A N 1
ATOM 2359 C CA . LEU A 1 290 ? -18.920 32.219 38.431 1.00 71.75 290 LEU A CA 1
ATOM 2360 C C . LEU A 1 290 ? -20.124 32.063 39.363 1.00 71.75 290 LEU A C 1
ATOM 2362 O O . LEU A 1 290 ? -20.276 32.869 40.274 1.00 71.75 290 LEU A O 1
ATOM 2366 N N . SER A 1 291 ? -20.931 31.010 39.202 1.00 71.06 291 SER A N 1
ATOM 2367 C CA . SER A 1 291 ? -22.062 30.738 40.098 1.00 71.06 291 SER A CA 1
ATOM 2368 C C . SER A 1 291 ? -21.618 30.403 41.526 1.00 71.06 291 SER A C 1
ATOM 2370 O O . SER A 1 291 ? -22.239 30.870 42.479 1.00 71.06 291 SER A O 1
ATOM 2372 N N . THR A 1 292 ? -20.499 29.687 41.695 1.00 67.94 292 THR A N 1
ATOM 2373 C CA . THR A 1 292 ? -19.934 29.390 43.020 1.00 67.94 292 THR A CA 1
ATOM 2374 C C . THR A 1 292 ? -19.336 30.625 43.689 1.00 67.94 292 THR A C 1
ATOM 2376 O O . THR A 1 292 ? -19.513 30.808 44.890 1.00 67.94 292 THR A O 1
ATOM 2379 N N . ILE A 1 293 ? -18.699 31.514 42.918 1.00 66.62 293 ILE A N 1
ATOM 2380 C CA . ILE A 1 293 ? -18.166 32.786 43.430 1.00 66.62 293 ILE A CA 1
ATOM 2381 C C . ILE A 1 293 ? -19.314 33.731 43.814 1.00 66.62 293 ILE A C 1
ATOM 2383 O O . ILE A 1 293 ? -19.247 34.383 44.851 1.00 66.62 293 ILE A O 1
ATOM 2387 N N . PHE A 1 294 ? -20.398 33.769 43.031 1.00 61.97 294 PHE A N 1
ATOM 2388 C CA . PHE A 1 294 ? -21.583 34.572 43.350 1.00 61.97 294 PHE A CA 1
ATOM 2389 C C . PHE A 1 294 ? -22.285 34.077 44.624 1.00 61.97 294 PHE A C 1
ATOM 2391 O O . PHE A 1 294 ? -22.680 34.887 45.459 1.00 61.97 294 PHE A O 1
ATOM 2398 N N . PHE A 1 295 ? -22.386 32.756 44.813 1.00 57.88 295 PHE A N 1
ATOM 2399 C CA . PHE A 1 295 ? -22.934 32.165 46.039 1.00 57.88 295 PHE A CA 1
ATOM 2400 C C . PHE A 1 295 ? -22.067 32.444 47.272 1.00 57.88 295 PHE A C 1
ATOM 2402 O O . PHE A 1 295 ? -22.608 32.688 48.346 1.00 57.88 295 PHE A O 1
ATOM 2409 N N . GLN A 1 296 ? -20.739 32.456 47.130 1.00 59.09 296 GLN A N 1
ATOM 2410 C CA . GLN A 1 296 ? -19.833 32.811 48.227 1.00 59.09 296 GLN A CA 1
ATOM 2411 C C . GLN A 1 296 ? -19.850 34.314 48.542 1.00 59.09 296 GLN A C 1
ATOM 2413 O O . GLN A 1 296 ? -19.788 34.685 49.706 1.00 59.09 296 GLN A O 1
ATOM 2418 N N . ALA A 1 297 ? -19.987 35.180 47.535 1.00 58.22 297 ALA A N 1
ATOM 2419 C CA . ALA A 1 297 ? -19.986 36.631 47.725 1.00 58.22 297 ALA A CA 1
ATOM 2420 C C . ALA A 1 297 ? -21.307 37.192 48.288 1.00 58.22 297 ALA A C 1
ATOM 2422 O O . ALA A 1 297 ? -21.299 38.245 48.918 1.00 58.22 297 ALA A O 1
ATOM 2423 N N . PHE A 1 298 ? -22.436 36.509 48.070 1.00 58.22 298 PHE A N 1
ATOM 2424 C CA . PHE A 1 298 ? -23.759 36.957 48.533 1.00 58.22 298 PHE A CA 1
ATOM 2425 C C . PHE A 1 298 ? -24.372 36.081 49.637 1.00 58.22 298 PHE A C 1
ATOM 2427 O O . PHE A 1 298 ? -25.425 36.426 50.169 1.00 58.22 298 PHE A O 1
ATOM 2434 N N . GLY A 1 299 ? -23.721 34.976 50.014 1.00 51.69 299 GLY A N 1
ATOM 2435 C CA . GLY A 1 299 ? -24.178 34.071 51.073 1.00 51.69 299 GLY A CA 1
ATOM 2436 C C . GLY A 1 299 ? -23.881 34.529 52.507 1.00 51.69 299 GLY A C 1
ATOM 2437 O O . GLY A 1 299 ? -24.415 33.934 53.436 1.00 51.69 299 GLY A O 1
ATOM 2438 N N . GLU A 1 300 ? -23.070 35.573 52.711 1.00 52.19 300 GLU A N 1
ATOM 2439 C CA . GLU A 1 300 ? -22.684 36.057 54.054 1.00 52.19 300 GLU A CA 1
ATOM 2440 C C . GLU A 1 300 ? -23.520 37.244 54.574 1.00 52.19 300 GLU A C 1
ATOM 2442 O O . GLU A 1 300 ? -23.279 37.739 55.671 1.00 52.19 300 GLU A O 1
ATOM 2447 N N . HIS A 1 301 ? -24.556 37.678 53.847 1.00 53.34 301 HIS A N 1
ATOM 2448 C CA . HIS A 1 301 ? -25.488 38.716 54.310 1.00 53.34 301 HIS A CA 1
ATOM 2449 C C . HIS A 1 301 ? -26.897 38.168 54.540 1.00 53.34 301 HIS A C 1
ATOM 2451 O O . HIS A 1 301 ? -27.862 38.622 53.934 1.00 53.34 301 HIS A O 1
ATOM 2457 N N . GLN A 1 302 ? -27.019 37.197 55.439 1.00 48.81 302 GLN A N 1
ATOM 2458 C CA . GLN A 1 302 ? -28.250 36.930 56.185 1.00 48.81 302 GLN A CA 1
ATOM 2459 C C . GLN A 1 302 ? -27.889 36.031 57.366 1.00 48.81 302 GLN A C 1
ATOM 2461 O O . GLN A 1 302 ? -27.782 34.826 57.181 1.00 48.81 302 GLN A O 1
ATOM 2466 N N . TRP A 1 303 ? -27.571 36.646 58.509 1.00 44.88 303 TRP A N 1
ATOM 2467 C CA . TRP A 1 303 ? -28.143 36.457 59.855 1.00 44.88 303 TRP A CA 1
ATOM 2468 C C . TRP A 1 303 ? -27.497 37.485 60.789 1.00 44.88 303 TRP A C 1
ATOM 2470 O O . TRP A 1 303 ? -26.249 37.535 60.839 1.00 44.88 303 TRP A O 1
#

pLDDT: mean 73.12, std 18.41, range [31.06, 95.75]